Protein AF-A0AAV3XJE5-F1 (afdb_monomer_lite)

Structure (mmCIF, N/CA/C/O backbone):
data_AF-A0AAV3XJE5-F1
#
_entry.id   AF-A0AAV3XJE5-F1
#
loop_
_atom_site.group_PDB
_atom_site.id
_atom_site.type_symbol
_atom_site.label_atom_id
_atom_site.label_alt_id
_atom_site.label_comp_id
_atom_site.label_asym_id
_atom_site.label_entity_id
_atom_site.label_seq_id
_atom_site.pdbx_PDB_ins_code
_atom_site.Cartn_x
_atom_site.Cartn_y
_atom_site.Cartn_z
_atom_site.occupancy
_atom_site.B_iso_or_equiv
_atom_site.auth_seq_id
_atom_site.auth_comp_id
_atom_site.auth_asym_id
_atom_site.auth_atom_id
_atom_site.pdbx_PDB_model_num
ATOM 1 N N . MET A 1 1 ? -0.800 -17.494 10.591 1.00 43.75 1 MET A N 1
ATOM 2 C CA . MET A 1 1 ? -1.168 -16.286 11.359 1.00 43.75 1 MET A CA 1
ATOM 3 C C . MET A 1 1 ? 0.006 -15.972 12.272 1.00 43.75 1 MET A C 1
ATOM 5 O O . MET A 1 1 ? 0.464 -16.880 12.954 1.00 43.75 1 MET A O 1
ATOM 9 N N . LEU A 1 2 ? 0.582 -14.773 12.185 1.00 36.62 2 LEU A N 1
ATOM 10 C CA . LEU A 1 2 ? 1.814 -14.422 12.896 1.00 36.62 2 LEU A CA 1
ATOM 11 C C . LEU A 1 2 ? 1.468 -13.486 14.062 1.00 36.62 2 LEU A C 1
ATOM 13 O O . LEU A 1 2 ? 1.211 -12.311 13.846 1.00 36.62 2 LEU A O 1
ATOM 17 N N . HIS A 1 3 ? 1.470 -13.984 15.297 1.00 39.97 3 HIS A N 1
ATOM 18 C CA . HIS A 1 3 ? 1.294 -13.130 16.475 1.00 39.97 3 HIS A CA 1
ATOM 19 C C . HIS A 1 3 ? 2.661 -12.615 16.935 1.00 39.97 3 HIS A C 1
ATOM 21 O O . HIS A 1 3 ? 3.546 -13.410 17.253 1.00 39.97 3 HIS A O 1
ATOM 27 N N . ARG A 1 4 ? 2.856 -11.293 16.976 1.00 42.69 4 ARG A N 1
ATOM 28 C CA . ARG A 1 4 ? 4.085 -10.671 17.493 1.00 42.69 4 ARG A CA 1
ATOM 29 C C . ARG A 1 4 ? 3.749 -9.652 18.571 1.00 42.69 4 ARG A C 1
ATOM 31 O O . ARG A 1 4 ? 3.179 -8.619 18.265 1.00 42.69 4 ARG A O 1
ATOM 38 N N . LYS A 1 5 ? 4.166 -9.915 19.812 1.00 44.41 5 LYS A N 1
ATOM 39 C CA . LYS A 1 5 ? 4.103 -8.938 20.910 1.00 44.41 5 LYS A CA 1
ATOM 40 C C . LYS A 1 5 ? 5.273 -7.960 20.781 1.00 44.41 5 LYS A C 1
ATOM 42 O O . LYS A 1 5 ? 6.412 -8.404 20.652 1.00 44.41 5 LYS A O 1
ATOM 47 N N . ILE A 1 6 ? 5.003 -6.656 20.818 1.00 47.38 6 ILE A N 1
ATOM 48 C CA . ILE A 1 6 ? 6.022 -5.600 20.727 1.00 47.38 6 ILE A CA 1
ATOM 49 C C . ILE A 1 6 ? 5.856 -4.683 21.939 1.00 47.38 6 ILE A C 1
ATOM 51 O O . ILE A 1 6 ? 4.795 -4.102 22.109 1.00 47.38 6 ILE A O 1
ATOM 55 N N . ASN A 1 7 ? 6.891 -4.541 22.772 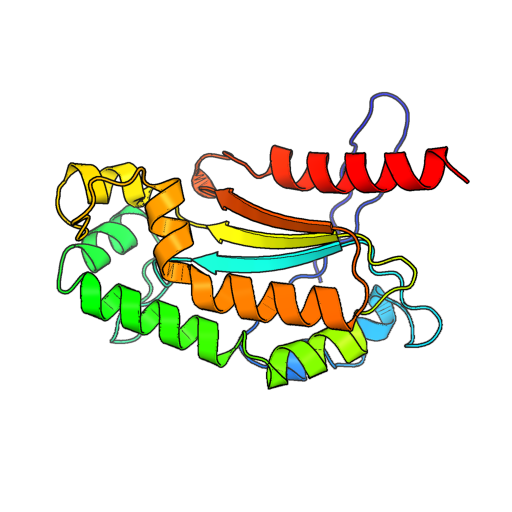1.00 42.06 7 ASN A N 1
ATOM 56 C CA . ASN A 1 7 ? 6.886 -3.560 23.861 1.00 42.06 7 ASN A CA 1
ATOM 57 C C . ASN A 1 7 ? 7.270 -2.191 23.294 1.00 42.06 7 ASN A C 1
ATOM 59 O O . ASN A 1 7 ? 8.339 -2.064 22.699 1.00 42.06 7 ASN A O 1
ATOM 63 N N . VAL A 1 8 ? 6.417 -1.185 23.479 1.00 49.03 8 VAL A N 1
ATOM 64 C CA . VAL A 1 8 ? 6.596 0.135 22.848 1.00 49.03 8 VAL A CA 1
ATOM 65 C C . VAL A 1 8 ? 7.022 1.205 23.866 1.00 49.03 8 VAL A C 1
ATOM 67 O O . VAL A 1 8 ? 7.717 2.149 23.500 1.00 49.03 8 VAL A O 1
ATOM 70 N N . LYS A 1 9 ? 6.730 1.032 25.165 1.00 48.22 9 LYS A N 1
ATOM 71 C CA . LYS A 1 9 ? 7.158 1.957 26.230 1.00 48.22 9 LYS A CA 1
ATOM 72 C C . LYS A 1 9 ? 7.777 1.237 27.428 1.00 48.22 9 LYS A C 1
ATOM 74 O O . LYS A 1 9 ? 7.483 0.080 27.730 1.00 48.22 9 LYS A O 1
ATOM 79 N N . LYS A 1 10 ? 8.652 1.954 28.136 1.00 41.31 10 LYS A N 1
ATOM 80 C CA . LYS A 1 10 ? 9.275 1.516 29.390 1.00 41.31 10 LYS A CA 1
ATOM 81 C C . LYS A 1 10 ? 8.224 1.593 30.509 1.00 41.31 10 LYS A C 1
ATOM 83 O O . LYS A 1 10 ? 8.088 2.630 31.139 1.00 41.31 10 LYS A O 1
ATOM 88 N N . GLY A 1 11 ? 7.462 0.518 30.713 1.00 50.38 11 GLY A N 1
ATOM 89 C CA . GLY A 1 11 ? 6.496 0.392 31.818 1.00 50.38 11 GLY A CA 1
ATOM 90 C C . GLY A 1 11 ? 5.104 -0.093 31.410 1.00 50.38 11 GLY A C 1
ATOM 91 O O . GLY A 1 11 ? 4.465 -0.785 32.195 1.00 50.38 11 GLY A O 1
ATOM 92 N N . GLU A 1 12 ? 4.674 0.152 30.170 1.00 56.03 12 GLU A N 1
ATOM 93 C CA . GLU A 1 12 ? 3.376 -0.302 29.655 1.00 56.03 12 GLU A CA 1
ATOM 94 C C . GLU A 1 12 ? 3.551 -1.313 28.519 1.00 56.03 12 GLU A C 1
ATOM 96 O O . GLU A 1 12 ? 4.224 -1.069 27.512 1.00 56.03 12 GLU A O 1
ATOM 101 N N . LYS A 1 13 ? 2.945 -2.492 28.690 1.00 60.97 13 LYS A N 1
ATOM 102 C CA . LYS A 1 13 ? 2.966 -3.565 27.692 1.00 60.97 13 LYS A CA 1
ATOM 103 C C . LYS A 1 13 ? 1.792 -3.393 26.731 1.00 60.97 13 LYS A C 1
ATOM 105 O O . LYS A 1 13 ? 0.725 -3.958 26.954 1.00 60.97 13 LYS A O 1
ATOM 110 N N . ILE A 1 14 ? 2.002 -2.665 25.638 1.00 68.62 14 ILE A N 1
ATOM 111 C CA . ILE A 1 14 ? 1.059 -2.662 24.512 1.00 68.62 14 ILE A CA 1
ATOM 112 C C . ILE A 1 14 ? 1.184 -4.001 23.776 1.00 68.62 14 ILE A C 1
ATOM 114 O O . ILE A 1 14 ? 2.279 -4.427 23.414 1.00 68.62 14 ILE A O 1
ATOM 118 N N . THR A 1 15 ? 0.068 -4.697 23.561 1.00 71.75 15 THR A N 1
ATOM 119 C CA . THR A 1 15 ? 0.050 -5.915 22.740 1.00 71.75 15 THR A CA 1
ATOM 120 C C . THR A 1 15 ? -0.476 -5.577 21.357 1.00 71.75 15 THR A C 1
ATOM 122 O O . THR A 1 15 ? -1.658 -5.304 21.191 1.00 71.75 15 THR A O 1
ATOM 125 N N . VAL A 1 16 ? 0.403 -5.631 20.358 1.00 77.12 16 VAL A N 1
ATOM 126 C CA . VAL A 1 16 ? 0.030 -5.472 18.950 1.00 77.12 16 VAL A CA 1
ATOM 127 C C . VAL A 1 16 ? -0.244 -6.849 18.352 1.00 77.12 16 VAL A C 1
ATOM 129 O O . VAL A 1 16 ? 0.524 -7.787 18.556 1.00 77.12 16 VAL A O 1
ATOM 132 N N . SER A 1 17 ? -1.333 -6.980 17.602 1.00 82.31 17 SER A N 1
ATOM 133 C CA . SER A 1 17 ? -1.617 -8.168 16.798 1.00 82.31 17 SER A CA 1
ATOM 134 C C . SER A 1 17 ? -1.631 -7.769 15.331 1.00 82.31 17 SER A C 1
ATOM 136 O O . SER A 1 17 ? -2.276 -6.793 14.966 1.00 82.31 17 SER A O 1
ATOM 138 N N . VAL A 1 18 ? -0.918 -8.516 14.487 1.00 83.50 18 VAL A N 1
ATOM 139 C CA . VAL A 1 18 ? -0.813 -8.228 13.051 1.00 83.50 18 VAL A CA 1
ATOM 140 C C . VAL A 1 18 ? -1.286 -9.438 12.266 1.00 83.50 18 VAL A C 1
ATOM 142 O O . VAL A 1 18 ? -0.889 -10.570 12.545 1.00 83.50 18 VAL A O 1
ATOM 145 N N . ILE A 1 19 ? -2.109 -9.188 11.256 1.00 81.56 19 ILE A N 1
ATOM 146 C CA . ILE A 1 19 ? -2.487 -10.183 10.265 1.00 81.56 19 ILE A CA 1
ATOM 147 C C . ILE A 1 19 ? -1.979 -9.731 8.901 1.00 81.56 19 ILE A C 1
ATOM 149 O O . ILE A 1 19 ? -2.138 -8.577 8.518 1.00 81.56 19 ILE A O 1
ATOM 153 N N . ASP A 1 20 ? -1.307 -10.643 8.208 1.00 81.62 20 ASP A N 1
ATOM 154 C CA . ASP A 1 20 ? -0.760 -10.419 6.874 1.00 81.62 20 ASP A CA 1
ATOM 155 C C . ASP A 1 20 ? -1.577 -11.223 5.864 1.00 81.62 20 ASP A C 1
ATOM 157 O O . ASP A 1 20 ? -1.802 -12.427 6.048 1.00 81.62 20 ASP A O 1
ATOM 161 N N . TYR A 1 21 ? -1.987 -10.549 4.794 1.00 75.62 21 TYR A N 1
ATOM 162 C CA . TYR A 1 21 ? -2.613 -11.157 3.637 1.00 75.62 21 TYR A CA 1
ATOM 163 C C . TYR A 1 21 ? -1.704 -10.938 2.440 1.00 75.62 21 TYR A C 1
ATOM 165 O O . TYR A 1 21 ? -1.447 -9.811 2.022 1.00 75.62 21 TYR A O 1
ATOM 173 N N . ARG A 1 22 ? -1.286 -12.038 1.815 1.00 65.00 22 ARG A N 1
ATOM 174 C CA . ARG A 1 22 ? -0.686 -11.981 0.484 1.00 65.00 22 ARG A CA 1
ATOM 175 C C . ARG A 1 22 ? -1.814 -11.618 -0.481 1.00 65.00 22 ARG A C 1
ATOM 177 O O . ARG A 1 22 ? -2.522 -12.511 -0.929 1.00 65.00 22 ARG A O 1
ATOM 184 N N . GLY A 1 23 ? -2.038 -10.321 -0.695 1.00 56.75 23 GLY A N 1
ATOM 185 C CA . GLY A 1 23 ? -3.206 -9.695 -1.333 1.00 56.75 23 GLY A CA 1
ATOM 186 C C . GLY A 1 23 ? -3.447 -10.025 -2.808 1.00 56.75 23 GLY A C 1
ATOM 187 O O . GLY A 1 23 ? -3.808 -9.151 -3.575 1.00 56.75 23 GLY A O 1
ATOM 188 N N . GLN A 1 24 ? -3.268 -11.277 -3.219 1.00 62.53 24 GLN A N 1
ATOM 189 C CA . GLN A 1 24 ? -3.460 -11.722 -4.596 1.00 62.53 24 GLN A CA 1
ATOM 190 C C . GLN A 1 24 ? -4.931 -12.026 -4.924 1.00 62.53 24 GLN A C 1
ATOM 192 O O . GLN A 1 24 ? -5.266 -12.194 -6.090 1.00 62.53 24 GLN A O 1
ATOM 197 N N . LYS A 1 25 ? -5.829 -12.147 -3.928 1.00 66.50 25 LYS A N 1
ATOM 198 C CA . LYS A 1 25 ? -7.282 -12.302 -4.153 1.00 66.50 25 LYS A CA 1
ATOM 199 C C . LYS A 1 25 ? -8.097 -11.641 -3.029 1.00 66.50 25 LYS A C 1
ATOM 201 O O . LYS A 1 25 ? -7.840 -11.970 -1.869 1.00 66.50 25 LYS A O 1
ATOM 206 N N . PRO A 1 26 ? -9.151 -10.851 -3.334 1.00 63.91 26 PRO A N 1
ATOM 207 C CA . PRO A 1 26 ? -10.029 -10.240 -2.323 1.00 63.91 26 PRO A CA 1
ATOM 208 C C . PRO A 1 26 ? -10.621 -11.269 -1.353 1.00 63.91 26 PRO A C 1
ATOM 210 O O . PRO A 1 26 ? -10.680 -11.048 -0.149 1.00 63.91 26 PRO A O 1
ATOM 213 N N . SER A 1 27 ? -10.952 -12.460 -1.869 1.00 67.31 27 SER A N 1
ATOM 214 C CA . SER A 1 27 ? -11.467 -13.590 -1.082 1.00 67.31 27 SER A CA 1
ATOM 215 C C . SER A 1 27 ? -10.546 -14.069 0.044 1.00 67.31 27 SER A C 1
ATOM 217 O O . SER A 1 27 ? -10.981 -14.866 0.867 1.00 67.31 27 SER A O 1
ATOM 219 N N . MET A 1 28 ? -9.273 -13.662 0.080 1.00 70.25 28 MET A N 1
ATOM 220 C CA . MET A 1 28 ? -8.369 -13.965 1.192 1.00 70.25 28 MET A CA 1
ATOM 221 C C . MET A 1 28 ? -8.613 -13.064 2.401 1.00 70.25 28 MET A C 1
ATOM 223 O O . MET A 1 28 ? -8.269 -13.474 3.504 1.00 70.25 28 MET A O 1
ATOM 227 N N . VAL A 1 29 ? -9.225 -11.894 2.191 1.00 65.69 29 VAL A N 1
ATOM 228 C CA . VAL A 1 29 ? -9.576 -10.897 3.215 1.00 65.69 29 VAL A CA 1
ATOM 229 C C . VAL A 1 29 ? -11.020 -11.081 3.710 1.00 65.69 29 VAL A C 1
ATOM 231 O O . VAL A 1 29 ? -11.438 -10.402 4.633 1.00 65.69 29 VAL A O 1
ATOM 234 N N . THR A 1 30 ? -11.783 -12.042 3.175 1.00 66.62 30 THR A N 1
ATOM 235 C CA . THR A 1 30 ? -13.201 -12.270 3.533 1.00 66.62 30 THR A CA 1
ATOM 236 C C . THR A 1 30 ? -13.486 -13.641 4.174 1.00 66.62 30 THR A C 1
ATOM 238 O O . THR A 1 30 ? -14.640 -14.061 4.226 1.00 66.62 30 THR A O 1
ATOM 241 N N . ARG A 1 31 ? -12.470 -14.414 4.593 1.00 66.31 31 ARG A N 1
ATOM 242 C CA . ARG A 1 31 ? -12.660 -15.795 5.105 1.00 66.31 31 ARG A CA 1
ATOM 243 C C . ARG A 1 31 ? -12.888 -15.847 6.621 1.00 66.31 31 ARG A C 1
ATOM 245 O O . ARG A 1 31 ? -12.241 -15.121 7.358 1.00 66.31 31 ARG A O 1
ATOM 252 N N . ASN A 1 32 ? -13.631 -16.854 7.096 1.00 56.03 32 ASN A N 1
ATOM 253 C CA . ASN A 1 32 ? -13.868 -17.167 8.524 1.00 56.03 32 ASN A CA 1
ATOM 254 C C . ASN A 1 32 ? -12.662 -17.097 9.500 1.00 56.03 32 ASN A C 1
ATOM 256 O O . ASN A 1 32 ? -12.875 -16.765 10.665 1.00 56.03 32 ASN A O 1
ATOM 260 N N . PRO A 1 33 ? -11.400 -17.410 9.127 1.00 57.16 33 PRO A N 1
ATOM 261 C CA . PRO A 1 33 ? -10.252 -17.211 10.020 1.00 57.16 33 PRO A CA 1
ATOM 262 C C . PRO A 1 33 ? -10.037 -15.752 10.449 1.00 57.16 33 PRO A C 1
ATOM 264 O O . PRO A 1 33 ? -9.336 -15.507 11.427 1.00 57.16 33 PRO A O 1
ATOM 267 N N . ILE A 1 34 ? -10.626 -14.805 9.720 1.00 65.75 34 ILE A N 1
ATOM 268 C CA . ILE A 1 34 ? -10.528 -13.365 9.946 1.00 65.75 34 ILE A CA 1
ATOM 269 C C . ILE A 1 34 ? -11.439 -12.948 11.083 1.00 65.75 34 ILE A C 1
ATOM 271 O O . ILE A 1 34 ? -10.960 -12.285 11.992 1.00 65.75 34 ILE A O 1
ATOM 275 N N . ASP A 1 35 ? -12.679 -13.435 11.120 1.00 69.69 35 ASP A N 1
ATOM 276 C CA . ASP A 1 35 ? -13.616 -13.162 12.216 1.00 69.69 35 ASP A CA 1
ATOM 277 C C . ASP A 1 35 ? -13.061 -13.604 13.576 1.00 69.69 35 ASP A C 1
ATOM 279 O O . ASP A 1 35 ? -13.352 -13.004 14.606 1.00 69.69 35 ASP A O 1
ATOM 283 N N . ARG A 1 36 ? -12.209 -14.638 13.598 1.00 71.12 36 ARG A N 1
ATOM 284 C CA . ARG A 1 36 ? -11.511 -15.065 14.823 1.00 71.12 36 ARG A CA 1
ATOM 285 C C . ARG A 1 36 ? -10.424 -14.090 15.275 1.00 71.12 36 ARG A C 1
ATOM 287 O O . ARG A 1 36 ? -10.073 -14.098 16.448 1.00 71.12 36 ARG A O 1
ATOM 294 N N . PHE A 1 37 ? -9.856 -13.318 14.353 1.00 78.75 37 PHE A N 1
ATOM 295 C CA . PHE A 1 37 ? -8.773 -12.375 14.619 1.00 78.75 37 PHE A CA 1
ATOM 296 C C . PHE A 1 37 ? -9.296 -10.954 14.833 1.00 78.75 37 PHE A C 1
ATOM 298 O O . PHE A 1 37 ? -8.975 -10.343 15.846 1.00 78.75 37 PHE A O 1
ATOM 305 N N . ILE A 1 38 ? -10.101 -10.441 13.898 1.00 78.69 38 ILE A N 1
ATOM 306 C CA . ILE A 1 38 ? -10.664 -9.092 13.982 1.00 78.69 38 ILE A CA 1
ATOM 307 C C . ILE A 1 38 ? -11.984 -9.059 14.751 1.00 78.69 38 ILE A C 1
ATOM 309 O O . ILE A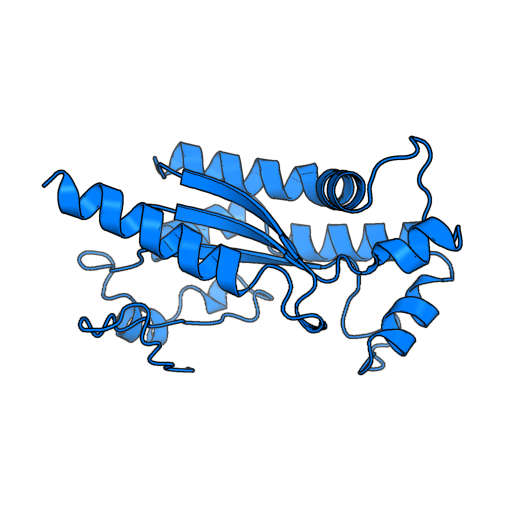 1 38 ? -12.405 -7.979 15.116 1.00 78.69 38 ILE A O 1
ATOM 313 N N . GLY A 1 39 ? -12.637 -10.190 15.022 1.00 77.06 39 GLY A N 1
ATOM 314 C CA . GLY A 1 39 ? -13.994 -10.222 15.572 1.00 77.06 39 GLY A CA 1
ATOM 315 C C . GLY A 1 39 ? -15.064 -10.328 14.481 1.00 77.06 39 GLY A C 1
ATOM 316 O O . GLY A 1 39 ? -14.794 -10.188 13.293 1.00 77.06 39 GLY A O 1
ATOM 317 N N . THR A 1 40 ? -16.305 -10.614 14.880 1.00 76.31 40 THR A N 1
ATOM 318 C CA . THR A 1 40 ? -17.442 -10.644 13.939 1.00 76.31 40 THR A CA 1
ATOM 319 C C . THR A 1 40 ? -17.756 -9.240 13.425 1.00 76.31 40 THR A C 1
ATOM 321 O O . THR A 1 40 ? -17.426 -8.268 14.092 1.00 76.31 40 THR A O 1
ATOM 324 N N . ARG A 1 41 ? -18.506 -9.115 12.322 1.00 69.19 41 ARG A N 1
ATOM 325 C CA . ARG A 1 41 ? -18.877 -7.819 11.711 1.00 69.19 41 ARG A CA 1
ATOM 326 C C . ARG A 1 41 ? -19.430 -6.757 12.682 1.00 69.19 41 ARG A C 1
ATOM 328 O O . ARG A 1 41 ? -19.316 -5.571 12.405 1.00 69.19 41 ARG A O 1
ATOM 335 N N . ARG A 1 42 ? -20.053 -7.157 13.799 1.00 68.88 42 ARG A N 1
ATOM 336 C CA . ARG A 1 42 ? -20.573 -6.229 14.827 1.00 68.88 42 ARG A CA 1
ATOM 337 C C . ARG A 1 42 ? -19.544 -5.845 15.894 1.00 68.88 42 ARG A C 1
ATOM 339 O O . ARG A 1 42 ? -19.695 -4.805 16.518 1.00 68.88 42 ARG A O 1
ATOM 346 N N . ASN A 1 43 ? -18.513 -6.666 16.075 1.00 76.00 43 ASN A N 1
ATOM 347 C CA . ASN A 1 43 ? -17.452 -6.511 17.069 1.00 76.00 43 ASN A CA 1
ATOM 348 C C . ASN A 1 43 ? -16.069 -6.482 16.398 1.00 76.00 43 ASN A C 1
ATOM 350 O O . ASN A 1 43 ? -15.107 -7.002 16.959 1.00 76.00 43 ASN A O 1
ATOM 354 N N . THR A 1 44 ? -15.972 -5.933 15.185 1.00 79.31 44 THR A N 1
ATOM 355 C CA . THR A 1 44 ? -14.699 -5.830 14.473 1.00 79.31 44 THR A CA 1
ATOM 356 C C . THR A 1 44 ? -13.762 -4.878 15.229 1.00 79.31 44 THR A C 1
ATOM 358 O O . THR A 1 44 ? -14.127 -3.742 15.530 1.00 79.31 44 THR A O 1
ATOM 361 N N . LEU A 1 45 ? -12.538 -5.310 15.517 1.00 83.75 45 LEU A N 1
ATOM 362 C CA . LEU A 1 45 ? -11.484 -4.596 16.236 1.00 83.75 45 LEU A CA 1
ATOM 363 C C . LEU A 1 45 ? -10.252 -4.484 15.334 1.00 83.75 45 LEU A C 1
ATOM 365 O O . LEU A 1 45 ? -9.248 -5.170 15.520 1.00 83.75 45 LEU A O 1
ATOM 369 N N . VAL A 1 46 ? -10.345 -3.629 14.318 1.00 88.06 46 VAL A N 1
ATOM 370 C CA . VAL A 1 46 ? -9.201 -3.265 13.477 1.00 88.06 46 VAL A CA 1
ATOM 371 C C . VAL A 1 46 ? -8.861 -1.818 13.775 1.00 88.06 46 VAL A C 1
ATOM 373 O O . VAL A 1 46 ? -9.700 -0.950 13.580 1.00 88.06 46 VAL A O 1
ATOM 376 N N . ASN A 1 47 ? -7.642 -1.562 14.249 1.00 88.44 47 ASN A N 1
ATOM 377 C CA . ASN A 1 47 ? -7.188 -0.203 14.560 1.00 88.44 47 ASN A CA 1
ATOM 378 C C . ASN A 1 47 ? -6.500 0.478 13.377 1.00 88.44 47 ASN A C 1
ATOM 380 O O . ASN A 1 47 ? -6.571 1.694 13.220 1.00 88.44 47 ASN A O 1
ATOM 384 N N . ALA A 1 48 ? -5.830 -0.322 12.548 1.00 91.31 48 ALA A N 1
ATOM 385 C CA . ALA A 1 48 ? -5.047 0.148 11.423 1.00 91.31 48 ALA A CA 1
ATOM 386 C C . ALA A 1 48 ? -5.122 -0.830 10.250 1.00 91.31 48 ALA A C 1
ATOM 388 O O . ALA A 1 48 ? -5.113 -2.047 10.455 1.00 91.31 48 ALA A O 1
ATOM 389 N N . ALA A 1 49 ? -5.104 -0.301 9.028 1.00 91.94 49 ALA A N 1
ATOM 390 C CA . ALA A 1 49 ? -4.892 -1.086 7.815 1.00 91.94 49 ALA A CA 1
ATOM 391 C C . ALA A 1 49 ? -3.659 -0.583 7.061 1.00 91.94 49 ALA A C 1
ATOM 393 O O . ALA A 1 49 ? -3.413 0.619 6.974 1.00 91.94 49 ALA A O 1
ATOM 394 N N . ILE A 1 50 ? -2.874 -1.507 6.510 1.00 92.81 50 ILE A N 1
ATOM 395 C CA . ILE A 1 50 ? -1.654 -1.179 5.771 1.00 92.81 50 ILE A CA 1
ATOM 396 C C . ILE A 1 50 ? -1.723 -1.854 4.406 1.00 92.81 50 ILE A C 1
ATOM 398 O O . ILE A 1 50 ? -1.737 -3.081 4.314 1.00 92.81 50 ILE A O 1
ATOM 402 N N . PHE A 1 51 ? -1.732 -1.046 3.352 1.00 92.31 51 PHE A N 1
ATOM 403 C CA . PHE A 1 51 ? -1.589 -1.497 1.974 1.00 92.31 51 PHE A CA 1
ATOM 404 C C . PHE A 1 51 ? -0.121 -1.384 1.586 1.00 92.31 51 PHE A C 1
ATOM 406 O O . PHE A 1 51 ? 0.483 -0.335 1.780 1.00 92.31 51 PHE A O 1
ATOM 413 N N . ILE A 1 52 ? 0.469 -2.457 1.063 1.00 90.50 52 ILE A N 1
ATOM 414 C CA . ILE A 1 52 ? 1.885 -2.477 0.685 1.00 90.50 52 ILE A CA 1
ATOM 415 C C . ILE A 1 52 ? 1.981 -2.666 -0.821 1.00 90.50 52 ILE A C 1
ATOM 417 O O . ILE A 1 52 ? 1.487 -3.658 -1.353 1.00 90.50 52 ILE A O 1
ATOM 421 N N . VAL A 1 53 ? 2.670 -1.741 -1.478 1.00 90.94 53 VAL A N 1
ATOM 422 C CA . VAL A 1 53 ? 3.063 -1.842 -2.885 1.00 90.94 53 VAL A CA 1
ATOM 423 C C . VAL A 1 53 ? 4.581 -1.806 -2.992 1.00 90.94 53 VAL A C 1
ATOM 425 O O . VAL A 1 53 ? 5.282 -1.401 -2.066 1.00 90.94 53 VAL A O 1
ATOM 428 N N . ASP A 1 54 ? 5.109 -2.269 -4.114 1.00 88.75 54 ASP A N 1
ATOM 429 C CA . ASP A 1 54 ? 6.538 -2.235 -4.409 1.00 88.75 54 ASP A CA 1
ATOM 430 C C . ASP A 1 54 ? 6.774 -2.034 -5.907 1.00 88.75 54 ASP A C 1
ATOM 432 O O . ASP A 1 54 ? 5.953 -2.414 -6.742 1.00 88.75 54 ASP A O 1
ATOM 436 N N . ILE A 1 55 ? 7.907 -1.419 -6.242 1.00 81.44 55 ILE A N 1
ATOM 437 C CA . ILE A 1 55 ? 8.267 -1.090 -7.632 1.00 81.44 55 ILE A CA 1
ATOM 438 C C . ILE A 1 55 ? 8.838 -2.310 -8.364 1.00 81.44 55 ILE A C 1
ATOM 440 O O . ILE A 1 55 ? 8.751 -2.406 -9.584 1.00 81.44 55 ILE A O 1
ATOM 444 N N . VAL A 1 56 ? 9.356 -3.289 -7.617 1.00 81.94 56 VAL A N 1
ATOM 445 C CA . VAL A 1 56 ? 9.959 -4.505 -8.171 1.00 81.94 56 VAL A CA 1
ATOM 446 C C . VAL A 1 56 ? 9.333 -5.742 -7.547 1.00 81.94 56 VAL A C 1
ATOM 448 O O . VAL A 1 56 ? 9.270 -5.861 -6.321 1.00 81.94 56 VAL A O 1
ATOM 451 N N . GLY A 1 57 ? 8.915 -6.690 -8.387 1.00 80.12 57 GLY A N 1
ATOM 452 C CA . GLY A 1 57 ? 8.355 -7.972 -7.964 1.00 80.12 57 GLY A CA 1
ATOM 453 C C . GLY A 1 57 ? 9.374 -8.912 -7.306 1.00 80.12 57 GLY A C 1
ATOM 454 O O . GLY A 1 57 ? 10.527 -8.563 -7.049 1.00 80.12 57 GLY A O 1
ATOM 455 N N . ARG A 1 58 ? 8.924 -10.130 -6.988 1.00 81.81 58 ARG A N 1
ATOM 456 C CA . ARG A 1 58 ? 9.782 -11.225 -6.485 1.00 81.81 58 ARG A CA 1
ATOM 457 C C . ARG A 1 58 ? 10.103 -12.272 -7.546 1.00 81.81 58 ARG A C 1
ATOM 459 O O . ARG A 1 58 ? 10.831 -13.207 -7.242 1.00 81.81 58 ARG A O 1
ATOM 466 N N . TYR A 1 59 ? 9.544 -12.129 -8.738 1.00 85.25 59 TYR A N 1
ATOM 467 C CA . TYR A 1 59 ? 9.730 -13.036 -9.858 1.00 85.25 59 TYR A CA 1
ATOM 468 C C . TYR A 1 59 ? 9.946 -12.206 -11.123 1.00 85.25 59 TYR A C 1
ATOM 470 O O . TYR A 1 59 ? 9.428 -11.089 -11.198 1.00 85.25 59 TYR A O 1
ATOM 478 N N . ASP A 1 60 ? 10.716 -12.732 -12.069 1.00 87.25 60 ASP A N 1
ATOM 479 C CA . ASP A 1 60 ? 10.843 -12.164 -13.412 1.00 87.25 60 ASP A CA 1
ATOM 480 C C . ASP A 1 60 ? 9.635 -12.536 -14.302 1.00 87.25 60 ASP A C 1
ATOM 482 O O . ASP A 1 60 ? 8.702 -13.222 -13.873 1.00 87.25 60 ASP A O 1
ATOM 486 N N . GLU A 1 61 ? 9.652 -12.092 -15.560 1.00 82.44 61 GLU A N 1
ATOM 487 C CA . GLU A 1 61 ? 8.629 -12.383 -16.572 1.00 82.44 61 GLU A CA 1
ATOM 488 C C . GLU A 1 61 ? 8.462 -13.877 -16.901 1.00 82.44 61 GLU A C 1
ATOM 490 O O . GLU A 1 61 ? 7.412 -14.276 -17.402 1.00 82.44 61 GLU A O 1
ATOM 495 N N . ASN A 1 62 ? 9.462 -14.704 -16.588 1.00 86.62 62 ASN A N 1
ATOM 496 C CA . ASN A 1 62 ? 9.455 -16.150 -16.807 1.00 86.62 62 ASN A CA 1
ATOM 497 C C . ASN A 1 62 ? 9.071 -16.929 -15.535 1.00 86.62 62 ASN A C 1
ATOM 499 O O . ASN A 1 62 ? 9.052 -18.160 -15.543 1.00 86.62 62 ASN A O 1
ATOM 503 N N . GLY A 1 63 ? 8.770 -16.232 -14.434 1.00 83.94 63 GLY A N 1
ATOM 504 C CA . GLY A 1 63 ? 8.452 -16.839 -13.145 1.00 83.94 63 GLY A CA 1
ATOM 505 C C . GLY A 1 63 ? 9.674 -17.277 -12.333 1.00 83.94 63 GLY A C 1
ATOM 506 O O . GLY A 1 63 ? 9.507 -17.958 -11.318 1.00 83.94 63 GLY A O 1
ATOM 507 N N . ASN A 1 64 ? 10.893 -16.889 -12.719 1.00 88.50 64 ASN A N 1
ATOM 508 C CA . ASN A 1 64 ? 12.090 -17.185 -11.935 1.00 88.50 64 ASN A CA 1
ATOM 509 C C . ASN A 1 64 ? 12.163 -16.268 -10.709 1.00 88.50 64 ASN A C 1
ATOM 511 O O . ASN A 1 64 ? 11.960 -15.059 -10.832 1.00 88.50 64 ASN A O 1
ATOM 515 N N . PRO A 1 65 ? 12.484 -16.798 -9.519 1.00 88.00 65 PRO A N 1
ATOM 516 C CA . PRO A 1 65 ? 12.544 -16.001 -8.303 1.00 88.00 65 PRO A CA 1
ATOM 517 C C . PRO A 1 65 ? 13.738 -15.032 -8.297 1.00 88.00 65 PRO A C 1
ATOM 519 O O . PRO A 1 65 ? 14.889 -15.424 -8.481 1.00 88.00 65 PRO A O 1
ATOM 522 N N . LEU A 1 66 ? 13.458 -13.770 -7.976 1.00 86.19 66 LEU A N 1
ATOM 523 C CA . LEU A 1 66 ? 14.424 -12.703 -7.716 1.00 86.19 66 LEU A CA 1
ATOM 524 C C . LEU A 1 66 ? 14.620 -12.587 -6.196 1.00 86.19 66 LEU A C 1
ATOM 526 O O . LEU A 1 66 ? 13.948 -11.804 -5.514 1.00 86.19 66 LEU A O 1
ATOM 530 N N . ASN A 1 67 ? 15.500 -13.430 -5.656 1.00 81.56 67 ASN A N 1
ATOM 531 C CA . ASN A 1 67 ? 15.664 -13.648 -4.215 1.00 81.56 67 ASN A CA 1
ATOM 532 C C . ASN A 1 67 ? 16.448 -12.539 -3.506 1.00 81.56 67 ASN A C 1
ATOM 534 O O . ASN A 1 67 ? 16.296 -12.365 -2.296 1.00 81.56 67 ASN A O 1
ATOM 538 N N . THR A 1 68 ? 17.281 -11.797 -4.235 1.00 80.06 68 THR A N 1
ATOM 539 C CA . THR A 1 68 ? 18.097 -10.714 -3.673 1.00 80.06 68 THR A CA 1
ATOM 540 C C . THR A 1 68 ? 17.726 -9.357 -4.260 1.00 80.06 68 THR A C 1
ATOM 542 O O . THR A 1 68 ? 17.196 -9.256 -5.365 1.00 80.06 68 THR A O 1
ATOM 545 N N . GLU A 1 69 ? 18.031 -8.292 -3.519 1.00 74.00 69 GLU A N 1
ATOM 546 C CA . GLU A 1 69 ? 17.876 -6.910 -3.989 1.00 74.00 69 GLU A CA 1
ATOM 547 C C . GLU A 1 69 ? 18.737 -6.670 -5.234 1.00 74.00 69 GLU A C 1
ATOM 549 O O . GLU A 1 69 ? 18.231 -6.203 -6.242 1.00 74.00 69 GLU A O 1
ATOM 554 N N . ALA A 1 70 ? 19.993 -7.129 -5.240 1.00 76.81 70 ALA A N 1
ATOM 555 C CA . ALA A 1 70 ? 20.863 -7.038 -6.414 1.00 76.81 70 ALA A CA 1
ATOM 556 C C . ALA A 1 70 ? 20.263 -7.720 -7.659 1.00 76.81 70 ALA A C 1
ATOM 558 O O . ALA A 1 70 ? 20.337 -7.163 -8.751 1.00 76.81 70 ALA A O 1
ATOM 559 N N . GLN A 1 71 ? 19.623 -8.887 -7.504 1.00 83.75 71 GLN A N 1
ATOM 560 C CA . GLN A 1 71 ? 18.912 -9.556 -8.602 1.00 83.75 71 GLN A CA 1
ATOM 561 C C . GLN A 1 71 ? 17.709 -8.740 -9.078 1.00 83.75 71 GLN A C 1
ATOM 563 O O . GLN A 1 71 ? 17.497 -8.613 -10.277 1.00 83.75 71 GLN A O 1
ATOM 568 N N . GLN A 1 72 ? 16.941 -8.166 -8.152 1.00 82.25 72 GLN A N 1
ATOM 569 C CA . GLN A 1 72 ? 15.784 -7.323 -8.458 1.00 82.25 72 GLN A CA 1
ATOM 570 C C . GLN A 1 72 ? 16.191 -6.037 -9.190 1.00 82.25 72 GLN A C 1
ATOM 572 O O . GLN A 1 72 ? 15.576 -5.690 -10.195 1.00 82.25 72 GLN A O 1
ATOM 577 N N . LEU A 1 73 ? 17.253 -5.367 -8.735 1.00 77.75 73 LEU A N 1
ATOM 578 C CA . LEU A 1 73 ? 17.793 -4.153 -9.352 1.00 77.75 73 LEU A CA 1
ATOM 579 C C . LEU A 1 73 ? 18.424 -4.450 -10.721 1.00 77.75 73 LEU A C 1
ATOM 581 O O . LEU A 1 73 ? 18.169 -3.732 -11.684 1.00 77.75 73 LEU A O 1
ATOM 585 N N . SER A 1 74 ? 19.197 -5.536 -10.833 1.00 80.00 74 SER A N 1
ATOM 586 C CA . SER A 1 74 ? 19.770 -5.986 -12.108 1.00 80.00 74 SER A CA 1
ATOM 587 C C . SER A 1 74 ? 18.678 -6.358 -13.108 1.00 80.00 74 SER A C 1
ATOM 589 O O . SER A 1 74 ? 18.730 -5.926 -14.257 1.00 80.00 74 SER A O 1
ATOM 591 N N . TRP A 1 75 ? 17.643 -7.072 -12.669 1.00 84.50 75 TRP A N 1
ATOM 592 C CA . TRP A 1 75 ? 16.482 -7.352 -13.501 1.00 84.50 75 TRP A CA 1
ATOM 593 C C . TRP A 1 75 ? 15.795 -6.063 -13.953 1.00 84.50 75 TRP A C 1
ATOM 595 O O . TRP A 1 75 ? 15.461 -5.938 -15.129 1.00 84.50 75 TRP A O 1
ATOM 605 N N . LEU A 1 76 ? 15.631 -5.083 -13.062 1.00 81.12 76 LEU A N 1
ATOM 606 C CA . LEU A 1 76 ? 14.986 -3.818 -13.402 1.00 81.12 76 LEU A CA 1
ATOM 607 C C . LEU A 1 76 ? 15.810 -2.961 -14.373 1.00 81.12 76 LEU A C 1
ATOM 609 O O . LEU A 1 76 ? 15.218 -2.174 -15.089 1.00 81.12 76 LEU A O 1
ATOM 613 N N . SER A 1 77 ? 17.134 -3.139 -14.456 1.00 79.56 77 SER A N 1
ATOM 614 C CA . SER A 1 77 ? 18.038 -2.313 -15.284 1.00 79.56 77 SER A CA 1
ATOM 615 C C . SER A 1 77 ? 17.800 -2.367 -16.803 1.00 79.56 77 SER A C 1
ATOM 617 O O . SER A 1 77 ? 18.408 -1.605 -17.550 1.00 79.56 77 SER A O 1
ATOM 619 N N . THR A 1 78 ? 16.926 -3.258 -17.273 1.00 81.38 78 THR A N 1
ATOM 620 C CA . THR A 1 78 ? 16.568 -3.414 -18.690 1.00 81.38 78 THR A CA 1
ATOM 621 C C . THR A 1 78 ? 15.058 -3.349 -18.857 1.00 81.38 78 THR A C 1
ATOM 623 O O . THR A 1 78 ? 14.330 -3.981 -18.091 1.00 81.38 78 THR A O 1
ATOM 626 N N . ASN A 1 79 ? 14.569 -2.633 -19.877 1.00 82.56 79 ASN A N 1
ATOM 627 C CA . ASN A 1 79 ? 13.131 -2.416 -20.106 1.00 82.56 79 ASN A CA 1
ATOM 628 C C . ASN A 1 79 ? 12.406 -1.900 -18.848 1.00 82.56 79 ASN A C 1
ATOM 630 O O . ASN A 1 79 ? 11.292 -2.329 -18.533 1.00 82.56 79 ASN A O 1
ATOM 634 N N . THR A 1 80 ? 13.075 -1.011 -18.109 1.00 82.62 80 THR A N 1
ATOM 635 C CA . THR A 1 80 ? 12.664 -0.533 -16.788 1.00 82.62 80 THR A CA 1
ATOM 636 C C . THR A 1 80 ? 11.234 -0.008 -16.774 1.00 82.62 80 THR A C 1
ATOM 638 O O . THR A 1 80 ? 10.434 -0.438 -15.948 1.00 82.62 80 THR A O 1
ATOM 641 N N . GLU A 1 81 ? 10.900 0.876 -17.717 1.00 83.00 81 GLU A N 1
ATOM 642 C CA . GLU A 1 81 ? 9.569 1.482 -17.856 1.00 83.00 81 GLU A CA 1
ATOM 643 C C . GLU A 1 81 ? 8.480 0.426 -17.942 1.00 83.00 81 GLU A C 1
ATOM 645 O O . GLU A 1 81 ? 7.581 0.375 -17.107 1.00 83.00 81 GLU A O 1
ATOM 650 N N . THR A 1 82 ? 8.622 -0.495 -18.895 1.00 87.25 82 THR A N 1
ATOM 651 C CA . THR A 1 82 ? 7.655 -1.569 -19.105 1.00 87.25 82 THR A CA 1
ATOM 652 C C . THR A 1 82 ? 7.516 -2.454 -17.867 1.00 87.25 82 THR A C 1
ATOM 654 O O . THR A 1 82 ? 6.405 -2.850 -17.516 1.00 87.25 82 THR A O 1
ATOM 657 N N . LYS A 1 83 ? 8.617 -2.761 -17.171 1.00 87.94 83 LYS A N 1
ATOM 658 C CA . LYS A 1 83 ? 8.589 -3.576 -15.944 1.00 87.94 83 LYS A CA 1
ATOM 659 C C . LYS A 1 83 ? 7.872 -2.864 -14.797 1.00 87.94 83 LYS A C 1
ATOM 661 O O . LYS A 1 83 ? 7.075 -3.499 -14.103 1.00 87.94 83 LYS A O 1
ATOM 666 N N . ILE A 1 84 ? 8.100 -1.564 -14.631 1.00 86.31 84 ILE A N 1
ATOM 667 C CA . ILE A 1 84 ? 7.415 -0.742 -13.625 1.00 86.31 84 ILE A CA 1
ATOM 668 C C . ILE A 1 84 ? 5.933 -0.616 -13.954 1.00 86.31 84 ILE A C 1
ATOM 670 O O . ILE A 1 84 ? 5.103 -0.841 -13.076 1.00 86.31 84 ILE A O 1
ATOM 674 N N . ASP A 1 85 ? 5.583 -0.347 -15.210 1.00 88.00 85 ASP A N 1
ATOM 675 C CA . ASP A 1 85 ? 4.190 -0.261 -15.651 1.00 88.00 85 ASP A CA 1
ATOM 676 C C . ASP A 1 85 ? 3.456 -1.589 -15.462 1.00 88.00 85 ASP A C 1
ATOM 678 O O . ASP A 1 85 ? 2.315 -1.619 -14.995 1.00 88.00 85 ASP A O 1
ATOM 682 N N . ASN A 1 86 ? 4.107 -2.715 -15.765 1.00 89.25 86 ASN A N 1
ATOM 683 C CA . ASN A 1 86 ? 3.567 -4.046 -15.491 1.00 89.25 86 ASN A CA 1
ATOM 684 C C . ASN A 1 86 ? 3.326 -4.244 -13.995 1.00 89.25 86 ASN A C 1
ATOM 686 O O . ASN A 1 86 ? 2.246 -4.691 -13.605 1.00 89.25 86 ASN A O 1
ATOM 690 N N . ARG A 1 87 ? 4.294 -3.867 -13.153 1.00 88.31 87 ARG A N 1
ATOM 691 C CA . ARG A 1 87 ? 4.170 -3.998 -11.701 1.00 88.31 87 ARG A CA 1
ATOM 692 C C . ARG A 1 87 ? 3.072 -3.099 -11.135 1.00 88.31 87 ARG A C 1
ATOM 694 O O . ARG A 1 87 ? 2.292 -3.539 -10.293 1.00 88.31 87 ARG A O 1
ATOM 701 N N . LYS A 1 88 ? 2.951 -1.868 -11.636 1.00 90.38 88 LYS A N 1
ATOM 702 C CA . LYS A 1 88 ? 1.859 -0.941 -11.316 1.00 90.38 88 LYS A CA 1
ATOM 703 C C . LYS A 1 88 ? 0.502 -1.544 -11.679 1.00 90.38 88 LYS A C 1
ATOM 705 O O . LYS A 1 88 ? -0.401 -1.552 -10.844 1.00 90.38 88 LYS A O 1
ATOM 710 N N . ARG A 1 89 ? 0.359 -2.080 -12.897 1.00 89.81 89 ARG A N 1
ATOM 711 C CA . ARG A 1 89 ? -0.878 -2.740 -13.352 1.00 89.81 89 ARG A CA 1
ATOM 712 C C . ARG A 1 89 ? -1.225 -3.962 -12.509 1.00 89.81 89 ARG A C 1
ATOM 714 O O . ARG A 1 89 ? -2.393 -4.157 -12.186 1.00 89.81 89 ARG A O 1
ATOM 721 N N . GLU A 1 90 ? -0.228 -4.748 -12.115 1.00 88.56 90 GLU A N 1
ATOM 722 C CA . GLU A 1 90 ? -0.425 -5.874 -11.204 1.00 88.56 90 GLU A CA 1
ATOM 723 C C . GLU A 1 90 ? -0.983 -5.403 -9.854 1.00 88.56 90 GLU A C 1
ATOM 725 O O . GLU A 1 90 ? -2.010 -5.916 -9.413 1.00 88.56 90 GLU A O 1
ATOM 730 N N . HIS A 1 91 ? -0.385 -4.388 -9.223 1.00 90.38 91 HIS A N 1
ATOM 731 C CA . HIS A 1 91 ? -0.909 -3.848 -7.962 1.00 90.38 91 HIS A CA 1
ATOM 732 C C . HIS A 1 91 ? -2.328 -3.288 -8.115 1.00 90.38 91 HIS A C 1
ATOM 734 O O . HIS A 1 91 ? -3.186 -3.595 -7.291 1.00 90.38 91 HIS A O 1
ATOM 740 N N . LEU A 1 92 ? -2.621 -2.551 -9.193 1.00 89.75 92 LEU A N 1
ATOM 741 C CA . LEU A 1 92 ? -3.971 -2.042 -9.489 1.00 89.75 92 LEU A CA 1
ATOM 742 C C . LEU A 1 92 ? -5.003 -3.157 -9.716 1.00 89.75 92 LEU A C 1
ATOM 744 O O . LEU A 1 92 ? -6.183 -2.985 -9.410 1.00 89.75 92 LEU A O 1
ATOM 748 N N . SER A 1 93 ? -4.584 -4.327 -10.204 1.00 87.56 93 SER A N 1
ATOM 749 C CA . SER A 1 93 ? -5.491 -5.475 -10.344 1.00 87.56 93 SER A CA 1
ATOM 750 C C . SER A 1 93 ? -6.018 -5.981 -8.994 1.00 87.56 93 SER A C 1
ATOM 752 O O . SER A 1 93 ? -7.111 -6.548 -8.934 1.00 87.56 93 SER A O 1
ATOM 754 N N . TYR A 1 94 ? -5.289 -5.707 -7.906 1.00 85.38 94 TYR A N 1
ATOM 755 C CA . TYR A 1 94 ? -5.652 -6.086 -6.540 1.00 85.38 94 TYR A CA 1
ATOM 756 C C . TYR A 1 94 ? -6.070 -4.902 -5.662 1.00 85.38 94 TYR A C 1
ATOM 758 O O . TYR A 1 94 ? -6.758 -5.096 -4.666 1.00 85.38 94 TYR A O 1
ATOM 766 N N . ILE A 1 95 ? -5.665 -3.680 -6.003 1.00 89.44 95 ILE A N 1
ATOM 767 C CA . ILE A 1 95 ? -5.986 -2.454 -5.268 1.00 89.44 95 ILE A CA 1
ATOM 768 C C . ILE A 1 95 ? -6.748 -1.521 -6.207 1.00 89.44 95 ILE A C 1
ATOM 770 O O . ILE A 1 95 ? -6.240 -0.512 -6.685 1.00 89.44 95 ILE A O 1
ATOM 774 N N . ASN A 1 96 ? -7.982 -1.915 -6.497 1.00 90.12 96 ASN A N 1
ATOM 775 C CA . ASN A 1 96 ? -8.965 -1.129 -7.234 1.00 90.12 96 ASN A CA 1
ATOM 776 C C . ASN A 1 96 ? -10.226 -0.961 -6.392 1.00 90.12 96 ASN A C 1
ATOM 778 O O . ASN A 1 96 ? -10.450 -1.730 -5.452 1.00 90.12 96 ASN A O 1
ATOM 782 N N . LYS A 1 97 ? -11.079 -0.017 -6.793 1.00 92.06 97 LYS A N 1
ATOM 783 C CA . LYS A 1 97 ? -12.395 0.245 -6.208 1.00 92.06 97 LYS A CA 1
ATOM 784 C C . LYS A 1 97 ? -13.142 -1.005 -5.734 1.00 92.06 97 LYS A C 1
ATOM 786 O O . LYS A 1 97 ? -13.440 -1.109 -4.551 1.00 92.06 97 LYS A O 1
ATOM 791 N N . GLY A 1 98 ? -13.402 -1.974 -6.615 1.00 90.19 98 GLY A N 1
ATOM 792 C CA . GLY A 1 98 ? -14.200 -3.156 -6.259 1.00 90.19 98 GLY A CA 1
ATOM 793 C C . GLY A 1 98 ? -13.539 -4.033 -5.190 1.00 90.19 98 GLY A C 1
ATOM 794 O O . GLY A 1 98 ? -14.204 -4.543 -4.290 1.00 90.19 98 GLY A O 1
ATOM 795 N N . THR A 1 99 ? -12.213 -4.177 -5.235 1.00 89.12 99 THR A N 1
ATOM 796 C CA . THR A 1 99 ? -11.485 -4.909 -4.188 1.00 89.12 99 THR A CA 1
ATOM 797 C C . THR A 1 99 ? -11.468 -4.141 -2.871 1.00 89.12 99 THR A C 1
ATOM 799 O O . THR A 1 99 ? -11.641 -4.744 -1.812 1.00 89.12 99 THR A O 1
ATOM 802 N N . LEU A 1 100 ? -11.291 -2.821 -2.921 1.00 91.75 100 LEU A N 1
ATOM 803 C CA . LEU A 1 100 ? -11.308 -1.968 -1.738 1.00 91.75 100 LEU A CA 1
ATOM 804 C C . LEU A 1 100 ? -12.683 -1.982 -1.065 1.00 91.75 100 LEU A C 1
ATOM 806 O O . LEU A 1 100 ? -12.741 -2.161 0.146 1.00 91.75 100 LEU A O 1
ATOM 810 N N . GLU A 1 101 ? -13.778 -1.913 -1.824 1.00 91.62 101 GLU A N 1
ATOM 811 C CA . GLU A 1 101 ? -15.141 -2.064 -1.294 1.00 91.62 101 GLU A CA 1
ATOM 812 C C . GLU A 1 101 ? -15.293 -3.372 -0.500 1.00 91.62 101 GLU A C 1
ATOM 814 O O . GLU A 1 101 ? -15.786 -3.367 0.630 1.00 91.62 101 GLU A O 1
ATOM 819 N N . ILE A 1 102 ? -14.791 -4.488 -1.041 1.00 87.94 102 ILE A N 1
ATOM 820 C CA . ILE A 1 102 ? -14.799 -5.784 -0.352 1.00 87.94 102 ILE A CA 1
ATOM 821 C C . ILE A 1 102 ? -13.954 -5.731 0.926 1.00 87.94 102 ILE A C 1
ATOM 823 O O . ILE A 1 102 ? -14.431 -6.136 1.986 1.00 87.94 102 ILE A O 1
ATOM 827 N N . VAL A 1 103 ? -12.718 -5.233 0.848 1.00 88.50 103 VAL A N 1
ATOM 828 C CA . VAL A 1 103 ? -11.801 -5.161 1.996 1.00 88.50 103 VAL A CA 1
ATOM 829 C C . VAL A 1 103 ? -12.404 -4.313 3.114 1.00 88.50 103 VAL A C 1
ATOM 831 O O . VAL A 1 103 ? -12.522 -4.794 4.242 1.00 88.50 103 VAL A O 1
ATOM 834 N N . PHE A 1 104 ? -12.844 -3.092 2.808 1.00 89.94 104 PHE A N 1
ATOM 835 C CA . PHE A 1 104 ? -13.443 -2.183 3.784 1.00 89.94 104 PHE A CA 1
ATOM 836 C C . PHE A 1 104 ? -14.758 -2.729 4.347 1.00 89.94 104 PHE A C 1
ATOM 838 O O . PHE A 1 104 ? -14.988 -2.594 5.543 1.00 89.94 104 PHE A O 1
ATOM 845 N N . SER A 1 105 ? -15.562 -3.470 3.575 1.00 87.81 105 SER A N 1
ATOM 846 C CA . SER A 1 105 ? -16.762 -4.127 4.124 1.00 87.81 105 SER A CA 1
ATOM 847 C C . SER A 1 105 ? -16.468 -5.134 5.248 1.00 87.81 105 SER A C 1
ATOM 849 O O . SER A 1 105 ? -17.354 -5.423 6.057 1.00 87.81 105 SER A O 1
ATOM 851 N N . VAL A 1 106 ? -15.236 -5.660 5.301 1.00 85.94 106 VAL A N 1
ATOM 852 C CA . VAL A 1 106 ? -14.775 -6.599 6.332 1.00 85.94 106 VAL A CA 1
ATOM 853 C C . VAL A 1 106 ? -14.060 -5.880 7.470 1.00 85.94 106 VAL A C 1
ATOM 855 O O . VAL A 1 106 ? -14.338 -6.152 8.637 1.00 85.94 106 VAL A O 1
ATOM 858 N N . ILE A 1 107 ? -13.120 -4.988 7.146 1.00 87.19 107 ILE A N 1
ATOM 859 C CA . ILE A 1 107 ? -12.225 -4.399 8.149 1.00 87.19 107 ILE A CA 1
ATOM 860 C C . ILE A 1 107 ? -12.760 -3.109 8.767 1.00 87.19 107 ILE A C 1
ATOM 862 O O . ILE A 1 107 ? -12.207 -2.684 9.779 1.00 87.19 107 ILE A O 1
ATOM 866 N N . CYS A 1 108 ? -13.775 -2.467 8.167 1.00 86.69 108 CYS A N 1
ATOM 867 C CA . CYS A 1 108 ? -14.233 -1.153 8.611 1.00 86.69 108 CYS A CA 1
ATOM 868 C C . CYS A 1 108 ? -14.732 -1.218 10.056 1.00 86.69 108 CYS A C 1
ATOM 870 O O . CYS A 1 108 ? -15.722 -1.867 10.402 1.00 86.69 108 CYS A O 1
ATOM 872 N N . SER A 1 109 ? -13.919 -0.579 10.884 1.00 84.06 109 SER A N 1
ATOM 873 C CA . SER A 1 109 ? -13.979 -0.398 12.318 1.00 84.06 109 SER A CA 1
ATOM 874 C C . SER A 1 109 ? -14.658 0.882 12.774 1.00 84.06 109 SER A C 1
ATOM 876 O O . SER A 1 109 ? -14.313 1.920 12.230 1.00 84.06 109 SER A O 1
ATOM 878 N N . LEU A 1 110 ? -15.407 0.882 13.878 1.00 82.56 110 LEU A N 1
ATOM 879 C CA . LEU A 1 110 ? -15.472 2.082 14.730 1.00 82.56 110 LEU A CA 1
ATOM 880 C C . LEU A 1 110 ? -14.084 2.414 15.320 1.00 82.56 110 LEU A C 1
ATOM 882 O O . LEU A 1 110 ? -13.812 3.549 15.688 1.00 82.56 110 LEU A O 1
ATOM 886 N N . ASN A 1 111 ? -13.198 1.413 15.375 1.00 85.25 111 ASN A N 1
ATOM 887 C CA . ASN A 1 111 ? -11.828 1.534 15.859 1.00 85.25 111 ASN A CA 1
ATOM 888 C C . ASN A 1 111 ? -10.805 1.788 14.743 1.00 85.25 111 ASN A C 1
ATOM 890 O O . ASN A 1 111 ? -9.636 2.014 15.057 1.00 85.25 111 ASN A O 1
ATOM 894 N N . LEU A 1 112 ? -11.203 1.713 13.464 1.00 90.31 112 LEU A N 1
ATOM 895 C CA . LEU A 1 112 ? -10.279 1.847 12.338 1.00 90.31 112 LEU A CA 1
ATOM 896 C C . LEU A 1 112 ? -9.989 3.326 12.110 1.00 90.31 112 LEU A C 1
ATOM 898 O O . LEU A 1 112 ? -10.719 4.024 11.416 1.00 90.31 112 LEU A O 1
ATOM 902 N N . ILE A 1 113 ? -8.904 3.790 12.715 1.00 89.69 113 ILE A N 1
ATOM 903 C CA . ILE A 1 113 ? -8.554 5.213 12.753 1.00 89.69 113 ILE A CA 1
ATOM 904 C C . ILE A 1 113 ? -7.555 5.592 11.663 1.00 89.69 113 ILE A C 1
ATOM 906 O O . ILE A 1 113 ? -7.491 6.751 11.260 1.00 89.69 113 ILE A O 1
ATOM 910 N N . THR A 1 114 ? -6.770 4.619 11.192 1.00 93.19 114 THR A N 1
ATOM 911 C CA . THR A 1 114 ? -5.626 4.875 10.318 1.00 93.19 114 THR A CA 1
ATOM 912 C C . THR A 1 114 ? -5.507 3.852 9.203 1.00 93.19 114 THR A C 1
ATOM 914 O O . THR A 1 114 ? -5.572 2.636 9.410 1.00 93.19 114 THR A O 1
ATOM 917 N N . VAL A 1 115 ? -5.309 4.351 7.991 1.00 95.25 115 VAL A N 1
ATOM 918 C CA . VAL A 1 115 ? -4.983 3.555 6.812 1.00 95.25 115 VAL A CA 1
ATOM 919 C C . VAL A 1 115 ? -3.697 4.109 6.220 1.00 95.25 115 VAL A C 1
ATOM 921 O O . VAL A 1 115 ? -3.569 5.310 5.988 1.00 95.25 115 VAL A O 1
ATOM 924 N N . LYS A 1 116 ? -2.727 3.239 5.949 1.00 95.56 116 LYS A N 1
ATOM 925 C CA . LYS A 1 116 ? -1.447 3.649 5.364 1.00 95.56 116 LYS A CA 1
ATOM 926 C C . LYS A 1 116 ? -1.189 2.920 4.054 1.00 95.56 116 LYS A C 1
ATOM 928 O O . LYS A 1 116 ? -1.315 1.698 3.992 1.00 95.56 116 LYS A O 1
ATOM 933 N N . LEU A 1 117 ? -0.786 3.662 3.025 1.00 95.06 117 LEU A N 1
ATOM 934 C CA . LEU A 1 117 ? -0.143 3.100 1.839 1.00 95.06 117 LEU A CA 1
ATOM 935 C C . LEU A 1 117 ? 1.368 3.121 2.064 1.00 95.06 117 LEU A C 1
ATOM 937 O O . LEU A 1 117 ? 1.955 4.170 2.307 1.00 95.06 117 LEU A O 1
ATOM 941 N N . VAL A 1 118 ? 1.997 1.958 1.987 1.00 92.94 118 VAL A N 1
ATOM 942 C CA . VAL A 1 118 ? 3.436 1.781 2.144 1.00 92.94 118 VAL A CA 1
ATOM 943 C C . VAL A 1 118 ? 4.027 1.400 0.796 1.00 92.94 118 VAL A C 1
ATOM 945 O O . VAL A 1 118 ? 3.783 0.305 0.289 1.00 92.94 118 VAL A O 1
ATOM 948 N N . ILE A 1 119 ? 4.829 2.296 0.233 1.00 90.94 119 ILE A N 1
ATOM 949 C CA . ILE A 1 119 ? 5.583 2.060 -0.996 1.00 90.94 119 ILE A CA 1
ATOM 950 C C . ILE A 1 119 ? 6.959 1.535 -0.588 1.00 90.94 119 ILE A C 1
ATOM 952 O O . ILE A 1 119 ? 7.811 2.271 -0.092 1.00 90.94 119 ILE A O 1
ATOM 956 N N . ASN A 1 120 ? 7.146 0.226 -0.720 1.00 86.69 120 ASN A N 1
ATOM 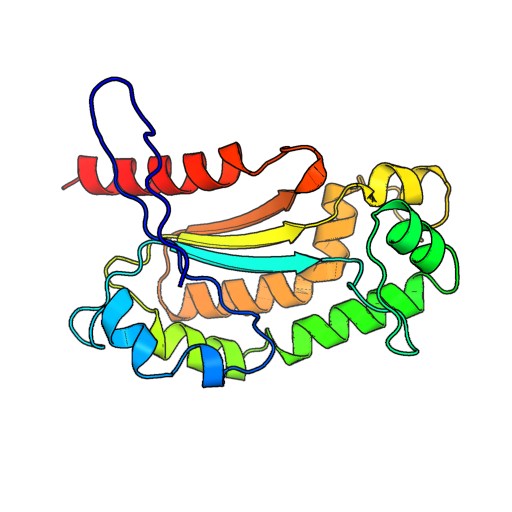957 C CA . ASN A 1 120 ? 8.359 -0.471 -0.318 1.00 86.69 120 ASN A CA 1
ATOM 958 C C . ASN A 1 120 ? 9.359 -0.605 -1.478 1.00 86.69 120 ASN A C 1
ATOM 960 O O . ASN A 1 120 ? 9.001 -0.514 -2.653 1.00 86.69 120 ASN A O 1
ATOM 964 N N . LYS A 1 121 ? 10.606 -0.922 -1.112 1.00 76.69 121 LYS A N 1
ATOM 965 C CA . LYS A 1 121 ? 11.769 -1.061 -1.998 1.00 76.69 121 LYS A CA 1
ATOM 966 C C . LYS A 1 121 ? 12.178 0.264 -2.641 1.00 76.69 121 LYS A C 1
ATOM 968 O O . LYS A 1 121 ? 12.488 0.320 -3.824 1.00 76.69 121 LYS A O 1
ATOM 973 N N . CYS A 1 122 ? 12.147 1.344 -1.857 1.00 67.31 122 CYS A N 1
ATOM 974 C CA . CYS A 1 122 ? 12.550 2.675 -2.312 1.00 67.31 122 CYS A CA 1
ATOM 975 C C . CYS A 1 122 ? 14.075 2.917 -2.291 1.00 67.31 122 CYS A C 1
ATOM 977 O O . CYS A 1 122 ? 14.549 4.038 -2.426 1.00 67.31 122 CYS A O 1
ATOM 979 N N . ASP A 1 123 ? 14.877 1.861 -2.187 1.00 66.69 123 ASP A N 1
ATOM 980 C CA . ASP A 1 123 ? 16.322 1.847 -2.468 1.00 66.69 123 ASP A CA 1
ATOM 981 C C . ASP A 1 123 ? 16.676 2.174 -3.940 1.00 66.69 123 ASP A C 1
ATOM 983 O O . ASP A 1 123 ? 17.847 2.183 -4.322 1.00 66.69 123 ASP A O 1
ATOM 987 N N . LEU A 1 124 ? 15.670 2.566 -4.729 1.00 65.19 124 LEU A N 1
ATOM 988 C CA . LEU A 1 124 ? 15.738 3.084 -6.095 1.00 65.19 124 LEU A CA 1
ATOM 989 C C . LEU A 1 124 ? 16.620 4.328 -6.248 1.00 65.19 124 LEU A C 1
ATOM 991 O O . LEU A 1 124 ? 16.932 4.668 -7.382 1.00 65.19 124 LEU A O 1
ATOM 995 N N . ASP A 1 125 ? 17.070 4.976 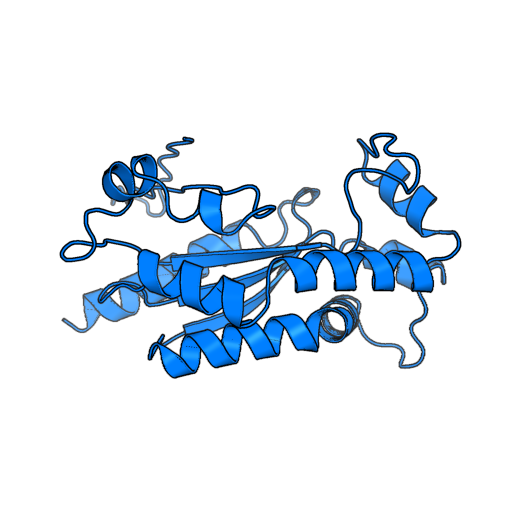-5.166 1.00 66.00 125 ASP A N 1
ATOM 996 C CA . ASP A 1 125 ? 18.096 6.030 -5.238 1.00 66.00 125 ASP A CA 1
ATOM 997 C C . ASP A 1 125 ? 19.296 5.562 -6.072 1.00 66.00 125 ASP A C 1
ATOM 999 O O . ASP A 1 125 ? 19.797 6.296 -6.917 1.00 66.00 125 ASP A O 1
ATOM 1003 N N . GLN A 1 126 ? 19.730 4.307 -5.894 1.00 65.12 126 GLN A N 1
ATOM 1004 C CA . GLN A 1 126 ? 20.830 3.741 -6.679 1.00 65.12 126 GLN A CA 1
ATOM 1005 C C . GLN A 1 126 ? 20.483 3.622 -8.167 1.00 65.12 126 GLN A C 1
ATOM 1007 O O . GLN A 1 126 ? 21.335 3.858 -9.015 1.00 65.12 126 GLN A O 1
ATOM 1012 N N . LEU A 1 127 ? 19.236 3.290 -8.499 1.00 66.75 127 LEU A N 1
ATOM 1013 C CA . LEU A 1 127 ? 18.786 3.141 -9.882 1.00 66.75 127 LEU A CA 1
ATOM 1014 C C . LEU A 1 127 ? 18.519 4.485 -10.569 1.00 66.75 127 LEU A C 1
ATOM 1016 O O . LEU A 1 127 ? 18.779 4.607 -11.764 1.00 66.75 127 LEU A O 1
ATOM 1020 N N . LEU A 1 128 ? 18.043 5.490 -9.830 1.00 67.56 128 LEU A N 1
ATOM 1021 C CA . LEU A 1 128 ? 17.916 6.865 -10.313 1.00 67.56 128 LEU A CA 1
ATOM 1022 C C . LEU A 1 128 ? 19.301 7.468 -10.566 1.00 67.56 128 LEU A C 1
ATOM 1024 O O . LEU A 1 128 ? 19.544 8.013 -11.640 1.00 67.56 128 LEU A O 1
ATOM 1028 N N . ASN A 1 129 ? 20.235 7.293 -9.624 1.00 68.50 129 ASN A N 1
ATOM 1029 C CA . ASN A 1 129 ? 21.606 7.796 -9.747 1.00 68.50 129 ASN A CA 1
ATOM 1030 C C . ASN A 1 129 ? 22.388 7.113 -10.880 1.00 68.50 129 ASN A C 1
ATOM 1032 O O . ASN A 1 129 ? 23.205 7.759 -11.530 1.00 68.50 129 ASN A O 1
ATOM 1036 N N . ASN A 1 130 ? 22.111 5.835 -11.153 1.00 67.56 130 ASN A N 1
ATOM 1037 C CA . ASN A 1 130 ? 22.723 5.091 -12.257 1.00 67.56 130 ASN A CA 1
ATOM 1038 C C . ASN A 1 130 ? 21.992 5.278 -13.605 1.00 67.56 130 ASN A C 1
ATOM 1040 O O . ASN A 1 130 ? 22.304 4.565 -14.555 1.00 67.56 130 ASN A O 1
ATOM 1044 N N . GLN A 1 131 ? 21.014 6.195 -13.698 1.00 64.94 131 GLN A N 1
ATOM 1045 C CA . GLN A 1 131 ? 20.184 6.441 -14.894 1.00 64.94 131 GLN A CA 1
ATOM 1046 C C . GLN A 1 131 ? 19.454 5.195 -15.429 1.00 64.94 131 GLN A C 1
ATOM 1048 O O . GLN A 1 131 ? 19.056 5.135 -16.589 1.00 64.94 131 GLN A O 1
ATOM 1053 N N . CYS A 1 132 ? 19.245 4.190 -14.578 1.00 65.44 132 CYS A N 1
ATOM 1054 C CA . CYS A 1 132 ? 18.489 2.990 -14.927 1.00 65.44 132 CYS A CA 1
ATOM 1055 C C . CYS A 1 132 ? 16.972 3.224 -14.862 1.00 65.44 132 CYS A C 1
ATOM 1057 O O . CYS A 1 132 ? 16.213 2.421 -15.401 1.00 65.44 132 CYS A O 1
ATOM 1059 N N . LEU A 1 133 ? 16.531 4.294 -14.189 1.00 68.69 133 LEU A N 1
ATOM 1060 C CA . LEU A 1 133 ? 15.136 4.720 -14.091 1.00 68.69 133 LEU A CA 1
ATOM 1061 C C . LEU A 1 133 ? 14.912 6.034 -14.849 1.00 68.69 133 LEU A C 1
ATOM 1063 O O . LEU A 1 133 ? 15.693 6.971 -14.671 1.00 68.69 133 LEU A O 1
ATOM 1067 N N . PRO A 1 134 ? 13.825 6.153 -15.626 1.00 67.69 134 PRO A N 1
ATOM 1068 C CA . PRO A 1 134 ? 13.460 7.413 -16.253 1.00 67.69 134 PRO A CA 1
ATOM 1069 C C . PRO A 1 134 ? 12.982 8.397 -15.185 1.00 67.69 134 PRO A C 1
ATOM 1071 O O . PRO A 1 134 ? 11.925 8.218 -14.582 1.00 67.69 134 PRO A O 1
ATOM 1074 N N . ASN A 1 135 ? 13.751 9.458 -14.961 1.00 70.81 135 ASN A N 1
ATOM 1075 C CA . ASN A 1 135 ? 13.384 10.551 -14.063 1.00 70.81 135 ASN A CA 1
ATOM 1076 C C . ASN A 1 135 ? 13.379 11.882 -14.826 1.00 70.81 135 ASN A C 1
ATOM 1078 O O . ASN A 1 135 ? 14.263 12.715 -14.623 1.00 70.81 135 ASN A O 1
ATOM 1082 N N . PRO A 1 136 ? 12.412 12.087 -15.739 1.00 63.41 136 PRO A N 1
ATOM 1083 C CA . PRO A 1 136 ? 12.405 13.243 -16.637 1.00 63.41 136 PRO A CA 1
ATOM 1084 C C . PRO A 1 136 ? 12.290 14.586 -15.898 1.00 63.41 136 PRO A C 1
ATOM 1086 O O . PRO A 1 136 ? 12.588 15.631 -16.467 1.00 63.41 136 PRO A O 1
ATOM 1089 N N . THR A 1 137 ? 11.866 14.566 -14.634 1.00 69.12 137 THR A N 1
ATOM 1090 C CA . THR A 1 137 ? 11.617 15.742 -13.793 1.00 69.12 137 THR A CA 1
ATOM 1091 C C . THR A 1 137 ? 12.651 15.940 -12.682 1.00 69.12 137 THR A C 1
ATOM 1093 O O . THR A 1 137 ? 12.476 16.846 -11.871 1.00 69.12 137 THR A O 1
ATOM 1096 N N . ASN A 1 138 ? 13.728 15.139 -12.632 1.00 75.69 138 ASN A N 1
ATOM 1097 C CA . ASN A 1 138 ? 14.741 15.178 -11.563 1.00 75.69 138 ASN A CA 1
ATOM 1098 C C . ASN A 1 138 ? 14.134 15.122 -10.146 1.00 75.69 138 ASN A C 1
ATOM 1100 O O . ASN A 1 138 ? 14.620 15.765 -9.214 1.00 75.69 138 ASN A O 1
ATOM 1104 N N . LEU A 1 139 ? 13.056 14.353 -9.985 1.00 79.19 139 LEU A N 1
ATOM 1105 C CA . LEU A 1 139 ? 12.400 14.159 -8.697 1.00 79.19 139 LEU A CA 1
ATOM 1106 C C . LEU A 1 139 ? 13.306 13.403 -7.735 1.00 79.19 139 LEU A C 1
ATOM 1108 O O . LEU A 1 139 ? 14.104 12.551 -8.142 1.00 79.19 139 LEU A O 1
ATOM 1112 N N . LYS A 1 140 ? 13.128 13.653 -6.437 1.00 81.00 140 LYS A N 1
ATOM 1113 C CA . LYS A 1 140 ? 13.705 12.770 -5.421 1.00 81.00 140 LYS A CA 1
ATOM 1114 C C . LYS A 1 140 ? 13.050 11.396 -5.516 1.00 81.00 140 LYS A C 1
ATOM 1116 O O . LYS A 1 140 ? 11.893 11.269 -5.906 1.00 81.00 140 LYS A O 1
ATOM 1121 N N . CYS A 1 141 ? 13.769 10.364 -5.093 1.00 77.38 141 CYS A N 1
ATOM 1122 C CA . CYS A 1 141 ? 13.297 8.985 -5.150 1.00 77.38 141 CYS A CA 1
ATOM 1123 C C . CYS A 1 141 ? 11.933 8.767 -4.484 1.00 77.38 141 CYS A C 1
ATOM 1125 O O . CYS A 1 141 ? 11.059 8.125 -5.062 1.00 77.38 141 CYS A O 1
ATOM 1127 N N . GLU A 1 142 ? 11.707 9.378 -3.320 1.00 82.38 142 GLU A N 1
ATOM 1128 C CA . GLU A 1 142 ? 10.416 9.305 -2.631 1.00 82.38 142 GLU A CA 1
ATOM 1129 C C . GLU A 1 142 ? 9.270 9.918 -3.448 1.00 82.38 142 GLU A C 1
ATOM 1131 O O . GLU A 1 142 ? 8.175 9.359 -3.506 1.00 82.38 142 GLU A O 1
ATOM 1136 N N . GLU A 1 143 ? 9.513 11.060 -4.091 1.00 86.12 143 GLU A N 1
ATOM 1137 C CA . GLU A 1 143 ? 8.529 11.756 -4.926 1.00 86.12 143 GLU A CA 1
ATOM 1138 C C . GLU A 1 143 ? 8.241 10.956 -6.196 1.00 86.12 143 GLU A C 1
ATOM 1140 O O . GLU A 1 143 ? 7.084 10.770 -6.569 1.00 86.12 143 GLU A O 1
ATOM 1145 N N . TYR A 1 144 ? 9.288 10.412 -6.813 1.00 85.06 144 TYR A N 1
ATOM 1146 C CA . TYR A 1 144 ? 9.174 9.543 -7.974 1.00 85.06 144 TYR A CA 1
ATOM 1147 C C . TYR A 1 144 ? 8.374 8.269 -7.659 1.00 85.06 144 TYR A C 1
ATOM 1149 O O . TYR A 1 144 ? 7.449 7.909 -8.389 1.00 85.06 144 TYR A O 1
ATOM 1157 N N . ALA A 1 145 ? 8.660 7.620 -6.527 1.00 86.38 145 ALA A N 1
ATOM 1158 C CA . ALA A 1 145 ? 7.945 6.428 -6.086 1.00 86.38 145 ALA A CA 1
ATOM 1159 C C . ALA A 1 145 ? 6.455 6.709 -5.822 1.00 86.38 145 ALA A C 1
ATOM 1161 O O . ALA A 1 145 ? 5.597 5.918 -6.221 1.00 86.38 145 ALA A O 1
ATOM 1162 N N . LYS A 1 146 ? 6.134 7.855 -5.205 1.00 89.69 146 LYS A N 1
ATOM 1163 C CA . LYS A 1 146 ? 4.744 8.314 -5.042 1.00 89.69 146 LYS A CA 1
ATOM 1164 C C . LYS A 1 146 ? 4.070 8.567 -6.386 1.00 89.69 146 LYS A C 1
ATOM 1166 O O . LYS A 1 146 ? 2.943 8.126 -6.587 1.00 89.69 146 LYS A O 1
ATOM 1171 N N . GLN A 1 147 ? 4.770 9.199 -7.328 1.00 89.56 147 GLN A N 1
ATOM 1172 C CA . GLN A 1 147 ? 4.231 9.479 -8.658 1.00 89.56 147 GLN A CA 1
ATOM 1173 C C . GLN A 1 147 ? 3.859 8.196 -9.417 1.00 89.56 147 GLN A C 1
ATOM 1175 O O . GLN A 1 147 ? 2.816 8.157 -10.069 1.00 89.56 147 GLN A O 1
ATOM 1180 N N . ILE A 1 148 ? 4.657 7.127 -9.298 1.00 89.06 148 ILE A N 1
ATOM 1181 C CA . ILE A 1 148 ? 4.349 5.820 -9.906 1.00 89.06 148 ILE A CA 1
ATOM 1182 C C . ILE A 1 148 ? 3.002 5.277 -9.400 1.00 89.06 148 ILE A C 1
ATOM 1184 O O . ILE A 1 148 ? 2.191 4.780 -10.187 1.00 89.06 148 ILE A O 1
ATOM 1188 N N . PHE A 1 149 ? 2.742 5.392 -8.095 1.00 93.06 149 PHE A N 1
ATOM 1189 C CA . PHE A 1 149 ? 1.572 4.802 -7.437 1.00 93.06 149 PHE A CA 1
ATOM 1190 C C . PHE A 1 149 ? 0.450 5.790 -7.113 1.00 93.06 149 PHE A C 1
ATOM 1192 O O . PHE A 1 149 ? -0.462 5.443 -6.362 1.00 93.06 149 PHE A O 1
ATOM 1199 N N . ILE A 1 150 ? 0.458 6.978 -7.718 1.00 94.75 150 ILE A N 1
ATOM 1200 C CA . ILE A 1 150 ? -0.525 8.032 -7.437 1.00 94.75 150 ILE A CA 1
ATOM 1201 C C . ILE A 1 150 ? -1.975 7.579 -7.661 1.00 94.75 150 ILE A C 1
ATOM 1203 O O . ILE A 1 150 ? -2.882 7.997 -6.947 1.00 94.75 150 ILE A O 1
ATOM 1207 N N . ASP A 1 151 ? -2.211 6.688 -8.625 1.00 94.69 151 ASP A N 1
ATOM 1208 C CA . ASP A 1 151 ? -3.552 6.160 -8.889 1.00 94.69 151 ASP A CA 1
ATOM 1209 C C . ASP A 1 151 ? -4.012 5.214 -7.769 1.00 94.69 151 ASP A C 1
ATOM 1211 O O . ASP A 1 151 ? -5.150 5.298 -7.321 1.00 94.69 151 ASP A O 1
ATOM 1215 N N . ILE A 1 152 ? -3.109 4.380 -7.240 1.00 95.31 152 ILE A N 1
ATOM 1216 C CA . ILE A 1 152 ? -3.394 3.507 -6.089 1.00 95.31 152 ILE A CA 1
ATOM 1217 C C . ILE A 1 152 ? -3.649 4.345 -4.834 1.00 95.31 152 ILE A C 1
ATOM 1219 O O . ILE A 1 152 ? -4.571 4.057 -4.071 1.00 95.31 152 ILE A O 1
ATOM 1223 N N . GLU A 1 153 ? -2.853 5.395 -4.626 1.00 96.50 153 GLU A N 1
ATOM 1224 C CA . GLU A 1 153 ? -3.063 6.355 -3.543 1.00 96.50 153 GLU A CA 1
ATOM 1225 C C . GLU A 1 153 ? -4.470 6.960 -3.603 1.00 96.50 153 GLU A C 1
ATOM 1227 O O . GLU A 1 153 ? -5.180 6.950 -2.597 1.00 96.50 153 GLU A O 1
ATOM 1232 N N . LYS A 1 154 ? -4.898 7.431 -4.781 1.00 96.50 154 LYS A N 1
ATOM 1233 C CA . LYS A 1 154 ? -6.237 8.003 -4.986 1.00 96.50 154 LYS A CA 1
ATOM 1234 C C . LYS A 1 154 ? -7.351 6.997 -4.712 1.00 96.50 154 LYS A C 1
ATOM 1236 O O . LYS A 1 154 ? -8.335 7.360 -4.068 1.00 96.50 154 LYS A O 1
ATOM 1241 N N . GLU A 1 155 ? -7.206 5.755 -5.170 1.00 96.06 155 GLU A N 1
ATOM 1242 C CA . GLU A 1 155 ? -8.191 4.689 -4.940 1.00 96.06 155 GLU A CA 1
ATOM 1243 C C . GLU A 1 155 ? -8.357 4.398 -3.442 1.00 96.06 155 GLU A C 1
ATOM 1245 O O . GLU A 1 155 ? -9.476 4.405 -2.925 1.00 96.06 155 GLU A O 1
ATOM 1250 N N . ILE A 1 156 ? -7.247 4.224 -2.712 1.00 96.62 156 ILE A N 1
ATOM 1251 C CA . ILE A 1 156 ? -7.289 3.982 -1.263 1.00 96.62 156 ILE A CA 1
ATOM 1252 C C . ILE A 1 156 ? -7.852 5.200 -0.534 1.00 96.62 156 ILE A C 1
ATOM 1254 O O . ILE A 1 156 ? -8.722 5.042 0.320 1.00 96.62 156 ILE A O 1
ATOM 1258 N N . LYS A 1 157 ? -7.403 6.413 -0.880 1.00 97.69 157 LYS A N 1
ATOM 1259 C CA . LYS A 1 157 ? -7.915 7.642 -0.271 1.00 97.69 157 LYS A CA 1
ATOM 1260 C C . LYS A 1 157 ? -9.425 7.777 -0.462 1.00 97.69 157 LYS A C 1
ATOM 1262 O O . LYS A 1 157 ? -10.132 8.061 0.498 1.00 97.69 157 LYS A O 1
ATOM 1267 N N . THR A 1 158 ? -9.919 7.522 -1.669 1.00 97.38 158 THR A N 1
ATOM 1268 C CA . THR A 1 158 ? -11.356 7.559 -1.965 1.00 97.38 158 THR A CA 1
ATOM 1269 C C . THR A 1 158 ? -12.121 6.558 -1.099 1.00 97.38 158 THR A C 1
ATOM 1271 O O . THR A 1 158 ? -13.161 6.902 -0.541 1.00 97.38 158 THR A O 1
ATOM 1274 N N . ALA A 1 159 ? -11.595 5.342 -0.928 1.00 96.38 159 ALA A N 1
ATOM 1275 C CA . ALA A 1 159 ? -12.201 4.346 -0.050 1.00 96.38 159 ALA A CA 1
ATOM 1276 C C . ALA A 1 159 ? -12.178 4.775 1.430 1.00 96.38 159 ALA A C 1
ATOM 1278 O O . ALA A 1 159 ? -13.171 4.587 2.133 1.00 96.38 159 ALA A O 1
ATOM 1279 N N . CYS A 1 160 ? -11.090 5.391 1.903 1.00 96.62 160 CYS A N 1
ATOM 1280 C CA . CYS A 1 160 ? -11.012 5.970 3.247 1.00 96.62 160 CYS A CA 1
ATOM 1281 C C . CYS A 1 160 ? -12.079 7.050 3.459 1.00 96.62 160 CYS A C 1
ATOM 1283 O O . CYS A 1 160 ? -12.814 6.990 4.443 1.00 96.62 160 CYS A O 1
ATOM 1285 N N . ASP A 1 161 ? -12.204 7.986 2.515 1.00 96.50 161 ASP A N 1
ATOM 1286 C CA . ASP A 1 161 ? -13.163 9.092 2.587 1.00 96.50 161 ASP A CA 1
ATOM 1287 C C . ASP A 1 161 ? -14.613 8.558 2.618 1.00 96.50 161 ASP A C 1
ATOM 1289 O O . ASP A 1 161 ? -15.421 8.978 3.445 1.00 96.50 161 ASP A O 1
ATOM 1293 N N . GLN A 1 162 ? -14.931 7.554 1.792 1.00 96.38 162 GLN A N 1
ATOM 1294 C CA . GLN A 1 162 ? -16.246 6.891 1.769 1.00 96.38 162 GLN A CA 1
ATOM 1295 C C . GLN A 1 162 ? -16.593 6.154 3.069 1.00 96.38 162 GLN A C 1
ATOM 1297 O O . GLN A 1 162 ? -17.768 6.029 3.407 1.00 96.38 162 GLN A O 1
ATOM 1302 N N . ASN A 1 163 ? -15.585 5.666 3.795 1.00 94.19 163 ASN A N 1
ATOM 1303 C CA . ASN A 1 163 ? -15.756 4.950 5.060 1.00 94.19 163 ASN A CA 1
ATOM 1304 C C . ASN A 1 163 ? -15.480 5.842 6.282 1.00 94.19 163 ASN A C 1
ATOM 1306 O O . ASN A 1 163 ? -15.405 5.333 7.397 1.00 94.19 163 ASN A O 1
ATOM 1310 N N . SER A 1 164 ? -15.348 7.164 6.088 1.00 93.94 164 SER A N 1
ATOM 1311 C CA . SER A 1 164 ? -15.079 8.138 7.157 1.00 93.94 164 SER A CA 1
ATOM 1312 C C . SER A 1 164 ? -13.842 7.797 8.002 1.00 93.94 164 SER A C 1
ATOM 1314 O O . SER A 1 164 ? -13.829 8.010 9.214 1.00 93.94 164 SER A O 1
ATOM 1316 N N . ILE A 1 165 ? -12.798 7.257 7.366 1.00 93.50 165 ILE A N 1
ATOM 1317 C CA . ILE A 1 165 ? -11.536 6.947 8.042 1.00 93.50 165 ILE A CA 1
ATOM 1318 C C . ILE A 1 165 ? -10.768 8.255 8.287 1.00 93.50 165 ILE A C 1
ATOM 1320 O O . ILE A 1 165 ? -10.451 8.944 7.315 1.00 93.50 165 ILE A O 1
ATOM 1324 N N . PRO A 1 166 ? -10.423 8.594 9.544 1.00 90.25 166 PRO A N 1
ATOM 1325 C CA . PRO A 1 166 ? -9.833 9.892 9.874 1.00 90.25 166 PRO A CA 1
ATOM 1326 C C . PRO A 1 166 ? -8.467 10.133 9.229 1.00 90.25 166 PRO A C 1
ATOM 1328 O O . PRO A 1 166 ? -8.216 11.206 8.682 1.00 90.25 166 PRO A O 1
ATOM 1331 N N . ASN A 1 167 ? -7.581 9.135 9.294 1.00 93.00 167 ASN A N 1
ATOM 1332 C CA . ASN A 1 167 ? -6.184 9.307 8.918 1.00 93.00 167 ASN A CA 1
ATOM 1333 C C . ASN A 1 167 ? -5.823 8.406 7.736 1.00 93.00 167 ASN A C 1
ATOM 1335 O O . ASN A 1 167 ? -5.838 7.178 7.835 1.00 93.00 167 ASN A O 1
ATOM 1339 N N . PHE A 1 168 ? -5.429 9.032 6.628 1.00 95.44 168 PHE A N 1
ATOM 1340 C CA . PHE A 1 168 ? -4.776 8.366 5.507 1.00 95.44 168 PHE A CA 1
ATOM 1341 C C . PHE A 1 168 ? -3.401 8.985 5.260 1.00 95.44 168 PHE A C 1
ATOM 1343 O O . PHE A 1 168 ? -3.273 10.206 5.177 1.00 95.44 168 PHE A O 1
ATOM 1350 N N . SER A 1 169 ? -2.369 8.152 5.124 1.00 94.56 169 SER A N 1
ATOM 1351 C CA . SER A 1 169 ? -1.012 8.625 4.830 1.00 94.56 169 SER A CA 1
ATOM 1352 C C . SER A 1 169 ? -0.253 7.686 3.897 1.00 94.56 169 SER A C 1
ATOM 1354 O O . SER A 1 169 ? -0.419 6.466 3.961 1.00 94.56 169 SER A O 1
ATOM 1356 N N . VAL A 1 170 ? 0.660 8.249 3.104 1.00 93.81 170 VAL A N 1
ATOM 1357 C CA . VAL A 1 170 ? 1.578 7.491 2.245 1.00 93.81 170 VAL A CA 1
ATOM 1358 C C . VAL A 1 170 ? 2.993 7.553 2.804 1.00 93.81 170 VAL A C 1
ATOM 1360 O O . VAL A 1 170 ? 3.557 8.634 2.974 1.00 93.81 170 VAL A O 1
ATOM 1363 N N . GLU A 1 171 ? 3.577 6.388 3.054 1.00 90.81 171 GLU A N 1
ATOM 1364 C CA . GLU A 1 171 ? 4.936 6.232 3.565 1.00 90.81 171 GLU A CA 1
ATOM 1365 C C . GLU A 1 171 ? 5.793 5.485 2.546 1.00 90.81 171 GLU A C 1
ATOM 1367 O O . GLU A 1 171 ? 5.398 4.452 2.007 1.00 90.81 171 GLU A O 1
ATOM 1372 N N . VAL A 1 172 ? 6.992 5.999 2.302 1.00 87.25 172 VAL A N 1
ATOM 1373 C CA . VAL A 1 172 ? 7.952 5.403 1.377 1.00 87.25 172 VAL A CA 1
ATOM 1374 C C . VAL A 1 172 ? 9.091 4.808 2.198 1.00 87.25 172 VAL A C 1
ATOM 1376 O O . VAL A 1 172 ? 9.665 5.488 3.047 1.00 87.25 172 VAL A O 1
ATOM 1379 N N . ILE A 1 173 ? 9.381 3.517 2.011 1.00 84.25 173 ILE A N 1
ATOM 1380 C CA . ILE A 1 173 ? 10.339 2.786 2.852 1.00 84.25 173 ILE A CA 1
ATOM 1381 C C . ILE A 1 173 ? 11.270 1.876 2.044 1.00 84.25 173 ILE A C 1
ATOM 1383 O O . ILE A 1 173 ? 10.950 1.419 0.946 1.00 84.25 173 ILE A O 1
ATOM 1387 N N . SER A 1 174 ? 12.395 1.506 2.658 1.00 76.94 174 SER A N 1
ATOM 1388 C CA . SER A 1 174 ? 13.187 0.336 2.264 1.00 76.94 174 SER A CA 1
ATOM 1389 C C . SER A 1 174 ? 13.233 -0.649 3.431 1.00 76.94 174 SER A C 1
ATOM 1391 O O . SER A 1 174 ? 13.936 -0.457 4.430 1.00 76.94 174 SER A O 1
ATOM 1393 N N . ALA A 1 175 ? 12.444 -1.723 3.330 1.00 69.62 175 ALA A N 1
ATOM 1394 C CA . ALA A 1 175 ? 12.305 -2.685 4.416 1.00 69.62 175 ALA A CA 1
ATOM 1395 C C . ALA A 1 175 ? 13.633 -3.373 4.800 1.00 69.62 175 ALA A C 1
ATOM 1397 O O . ALA A 1 175 ? 13.788 -3.763 5.958 1.00 69.62 175 ALA A O 1
ATOM 1398 N N . ASN A 1 176 ? 14.596 -3.519 3.890 1.00 65.31 176 ASN A N 1
ATOM 1399 C CA . ASN A 1 176 ? 15.870 -4.182 4.190 1.00 65.31 176 ASN A CA 1
ATOM 1400 C C . ASN A 1 176 ? 16.809 -3.306 5.030 1.00 65.31 176 ASN A C 1
ATOM 1402 O O . ASN A 1 176 ? 17.526 -3.821 5.884 1.00 65.31 176 ASN A O 1
ATOM 1406 N N . LYS A 1 177 ? 16.744 -1.980 4.873 1.00 63.25 177 LYS A N 1
ATOM 1407 C CA . LYS A 1 177 ? 17.597 -1.028 5.606 1.00 63.25 177 LYS A CA 1
ATOM 1408 C C . LYS A 1 177 ? 17.051 -0.654 6.990 1.00 63.25 177 LYS A C 1
ATOM 1410 O O . LYS A 1 177 ? 17.576 0.251 7.626 1.00 63.25 177 LYS A O 1
ATOM 1415 N N . TYR A 1 178 ? 15.968 -1.297 7.447 1.00 57.66 178 TYR A N 1
ATOM 1416 C CA . TYR A 1 178 ? 15.184 -0.911 8.640 1.00 57.66 178 TYR A CA 1
ATOM 1417 C C . TYR A 1 178 ? 14.679 0.545 8.634 1.00 57.66 178 TYR A C 1
ATOM 1419 O O . TYR A 1 178 ? 14.097 1.009 9.616 1.00 57.66 178 TYR A O 1
ATOM 1427 N N . GLN A 1 179 ? 14.831 1.252 7.517 1.00 60.38 179 GLN A N 1
ATOM 1428 C CA . GLN A 1 179 ? 14.383 2.623 7.351 1.00 60.38 179 GLN A CA 1
ATOM 1429 C C . GLN A 1 179 ? 12.854 2.633 7.250 1.00 60.38 179 GLN A C 1
ATOM 1431 O O . GLN A 1 179 ? 12.257 1.877 6.485 1.00 60.38 179 GLN A O 1
ATOM 1436 N N . GLY A 1 180 ? 12.205 3.441 8.088 1.00 61.97 180 GLY A N 1
ATOM 1437 C CA . GLY A 1 180 ? 10.756 3.661 8.053 1.00 61.97 180 GLY A CA 1
ATOM 1438 C C . GLY A 1 180 ? 9.881 2.647 8.809 1.00 61.97 180 GLY A C 1
ATOM 1439 O O . GLY A 1 180 ? 8.771 3.001 9.191 1.00 61.97 180 GLY A O 1
ATOM 1440 N N . LYS A 1 181 ? 10.352 1.432 9.142 1.00 70.25 181 LYS A N 1
ATOM 1441 C CA . LYS A 1 181 ? 9.520 0.434 9.867 1.00 70.25 181 LYS A CA 1
ATOM 1442 C C . LYS A 1 181 ? 9.091 0.902 11.260 1.00 70.25 181 LYS A C 1
ATOM 1444 O O . LYS A 1 181 ? 7.914 0.834 11.604 1.00 70.25 181 LYS A O 1
ATOM 1449 N N . ASN A 1 182 ? 10.046 1.400 12.048 1.00 72.69 182 ASN A N 1
ATOM 1450 C CA . ASN A 1 182 ? 9.762 1.924 13.387 1.00 72.69 182 ASN A CA 1
ATOM 1451 C C . ASN A 1 182 ? 8.916 3.197 13.316 1.00 72.69 182 ASN A C 1
ATOM 1453 O O . ASN A 1 182 ? 8.104 3.429 14.202 1.00 72.69 182 ASN A O 1
ATOM 1457 N N . LYS A 1 183 ? 9.071 3.986 12.244 1.00 78.06 183 LYS A N 1
ATOM 1458 C CA . LYS A 1 183 ? 8.268 5.185 11.992 1.00 78.06 183 LYS A CA 1
ATOM 1459 C C . LYS A 1 183 ? 6.799 4.822 11.759 1.00 78.06 183 LYS A C 1
ATOM 1461 O O . LYS A 1 183 ? 5.943 5.430 12.385 1.00 78.06 183 LYS A O 1
ATOM 1466 N N . ILE A 1 184 ? 6.517 3.804 10.938 1.00 83.69 184 ILE A N 1
ATOM 1467 C CA . ILE A 1 184 ? 5.145 3.337 10.673 1.00 83.69 184 ILE A CA 1
ATOM 1468 C C . ILE A 1 184 ? 4.478 2.869 11.967 1.00 83.69 184 ILE A C 1
ATOM 1470 O O . ILE A 1 184 ? 3.390 3.334 12.293 1.00 83.69 184 ILE A O 1
ATOM 1474 N N . LEU A 1 185 ? 5.137 1.980 12.721 1.00 82.75 185 LEU A N 1
ATOM 1475 C CA . LEU A 1 185 ? 4.568 1.471 13.969 1.00 82.75 185 LEU A CA 1
ATOM 1476 C C . LEU A 1 185 ? 4.362 2.596 14.987 1.00 82.75 185 LEU A C 1
ATOM 1478 O O . LEU A 1 185 ? 3.291 2.687 15.574 1.00 82.75 185 LEU A O 1
ATOM 1482 N N . LYS A 1 186 ? 5.363 3.464 15.170 1.00 82.56 186 LYS A N 1
ATOM 1483 C CA . LYS A 1 186 ? 5.267 4.597 16.091 1.00 82.56 186 LYS A CA 1
ATOM 1484 C C . LYS A 1 186 ? 4.123 5.537 15.705 1.00 82.56 186 LYS A C 1
ATOM 1486 O O . LYS A 1 186 ? 3.313 5.850 16.556 1.00 82.56 186 LYS A O 1
ATOM 1491 N N . SER A 1 187 ? 4.004 5.904 14.429 1.00 85.81 187 SER A N 1
ATOM 1492 C CA . SER A 1 187 ? 2.921 6.765 13.934 1.00 85.81 187 SER A CA 1
ATOM 1493 C C . SER A 1 187 ? 1.538 6.176 14.209 1.00 85.81 187 SER A C 1
ATOM 1495 O O . SER A 1 187 ? 0.663 6.902 14.659 1.00 85.81 187 SER A O 1
ATOM 1497 N N . ILE A 1 188 ? 1.339 4.870 13.996 1.00 86.81 188 ILE A N 1
ATOM 1498 C CA . ILE A 1 188 ? 0.057 4.210 14.301 1.00 86.81 188 ILE A CA 1
ATOM 1499 C C . ILE A 1 188 ? -0.256 4.282 15.801 1.00 86.81 188 ILE A C 1
ATOM 1501 O O . ILE A 1 188 ? -1.401 4.500 16.187 1.00 86.81 188 ILE A O 1
ATOM 1505 N N . LEU A 1 189 ? 0.754 4.084 16.648 1.00 84.81 189 LEU A N 1
ATOM 1506 C CA . LEU A 1 189 ? 0.579 4.100 18.098 1.00 84.81 189 LEU A CA 1
ATOM 1507 C C . LEU A 1 189 ? 0.338 5.512 18.632 1.00 84.81 189 LEU A C 1
ATOM 1509 O O . LEU A 1 189 ? -0.557 5.682 19.450 1.00 84.81 189 LEU A O 1
ATOM 1513 N N . ASP A 1 190 ? 1.069 6.508 18.132 1.00 83.94 190 ASP A N 1
ATOM 1514 C CA . ASP A 1 190 ? 0.884 7.916 18.490 1.00 83.94 190 ASP A CA 1
ATOM 1515 C C . ASP A 1 190 ? -0.541 8.385 18.109 1.00 83.94 190 ASP A C 1
ATOM 1517 O O . ASP A 1 190 ? -1.222 9.030 18.906 1.00 83.94 190 ASP A O 1
ATOM 1521 N N . GLU A 1 191 ? -1.036 7.999 16.922 1.00 83.06 191 GLU A N 1
ATOM 1522 C CA . GLU A 1 191 ? -2.416 8.270 16.486 1.00 83.06 191 GLU A CA 1
ATOM 1523 C C . GLU A 1 191 ? -3.447 7.605 17.415 1.00 83.06 191 GLU A C 1
ATOM 1525 O O . GLU A 1 191 ? -4.430 8.238 17.804 1.00 83.06 191 GLU A O 1
ATOM 1530 N N . TYR A 1 192 ? -3.208 6.359 17.830 1.00 80.31 192 TYR A N 1
ATOM 1531 C CA . TYR A 1 192 ? -4.095 5.652 18.753 1.00 80.31 192 TYR A CA 1
ATOM 1532 C C . TYR A 1 192 ? -4.118 6.284 20.155 1.00 80.31 192 TYR A C 1
ATOM 1534 O O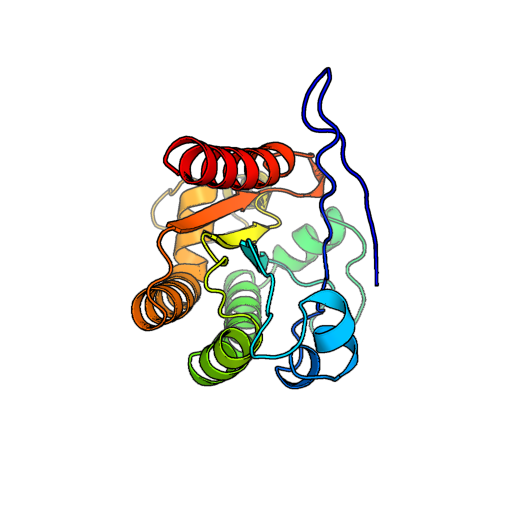 . TYR A 1 192 ? -5.194 6.528 20.698 1.00 80.31 192 TYR A O 1
ATOM 1542 N N . GLU A 1 193 ? -2.951 6.618 20.715 1.00 77.62 193 GLU A N 1
ATOM 1543 C CA . GLU A 1 193 ? -2.828 7.270 22.027 1.00 77.62 193 GLU A CA 1
ATOM 1544 C C . GLU A 1 193 ? -3.519 8.638 22.061 1.00 77.62 193 GLU A C 1
ATOM 1546 O O . GLU A 1 193 ? -4.177 8.983 23.048 1.00 77.62 193 GLU A O 1
ATOM 1551 N N . SER A 1 194 ? -3.408 9.410 20.9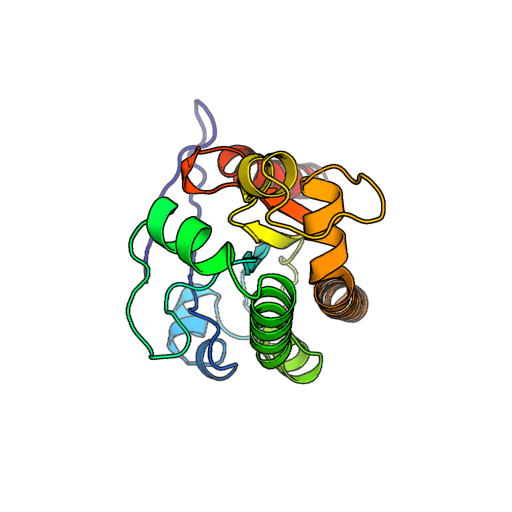75 1.00 74.56 194 SER A N 1
ATOM 1552 C CA . SER A 1 194 ? -4.050 10.722 20.869 1.00 74.56 194 SER A CA 1
ATOM 1553 C C . SER A 1 194 ? -5.577 10.640 20.966 1.00 74.56 194 SER A C 1
ATOM 1555 O O . SER A 1 194 ? -6.209 11.528 21.532 1.00 74.56 194 SER A O 1
ATOM 1557 N N . LEU A 1 195 ? -6.181 9.558 20.471 1.00 67.38 195 LEU A N 1
ATOM 1558 C CA . LEU A 1 195 ? -7.630 9.366 20.505 1.00 67.38 195 LEU A CA 1
ATOM 1559 C C . LEU A 1 195 ? -8.106 8.847 21.860 1.00 67.38 195 LEU A C 1
ATOM 1561 O O . LEU A 1 195 ? -9.136 9.295 22.353 1.00 67.38 195 LEU A O 1
ATOM 1565 N N . THR A 1 196 ? -7.341 7.957 22.495 1.00 64.69 196 THR A N 1
ATOM 1566 C CA . THR A 1 196 ? -7.678 7.440 23.830 1.00 64.69 196 THR A CA 1
ATOM 1567 C C . THR A 1 196 ? -7.448 8.451 24.948 1.00 64.69 196 THR A C 1
ATOM 1569 O O . THR A 1 196 ? -8.037 8.308 26.008 1.00 64.69 196 THR A O 1
ATOM 1572 N N . SER A 1 197 ? -6.593 9.456 24.736 1.00 58.47 197 SER A N 1
ATOM 1573 C CA . SER A 1 197 ? -6.339 10.517 25.727 1.00 58.47 197 SER A CA 1
ATOM 1574 C C . SER A 1 197 ? -7.402 11.624 25.717 1.00 58.47 197 SER A C 1
ATOM 1576 O O . SER A 1 197 ? -7.399 12.472 26.604 1.00 58.47 197 SER A O 1
ATOM 1578 N N . ASN A 1 198 ? -8.278 11.639 24.705 1.00 47.19 198 ASN A N 1
ATOM 1579 C CA . ASN A 1 198 ? -9.360 12.614 24.528 1.00 47.19 198 ASN A CA 1
ATOM 1580 C C . ASN A 1 198 ? -10.754 12.036 24.866 1.00 47.19 198 ASN A C 1
ATOM 1582 O O . ASN A 1 198 ? -11.763 12.697 24.618 1.00 47.19 198 ASN A O 1
ATOM 1586 N N . LEU A 1 199 ? -10.801 10.811 25.401 1.00 41.97 199 LEU A N 1
ATOM 1587 C CA . LEU A 1 199 ? -11.988 10.111 25.908 1.00 41.97 199 LEU A CA 1
ATOM 1588 C C . LEU A 1 199 ? -11.897 9.986 27.431 1.00 41.97 199 LEU A C 1
ATOM 1590 O O . LEU A 1 199 ? -12.965 10.063 28.076 1.00 41.97 199 LEU A O 1
#

pLDDT: mean 78.83, std 13.91, range [36.62, 97.69]

Radius of gyration: 18.04 Å; chains: 1; bounding box: 43×33×52 Å

Foldseek 3Di:
DDFDFDADDDPDGDGDGDDDDPLQDLVSLVDPVVCVPQNDLVRGNDQEAEAEAEQFDQAAPVRHGQPDLVSRLVSCLPPVVVSSVVSLVSSCVRQAQVSLVSNCSRRQDPNHQEYEYEYEPLVCVVVVVVVSDDDVPPDDSVVVSCVSNVVSLVRNVVSCVVSVHNYYYYHYYYVVVVGCPVVVVVVSVVSNVVVVVVD

Secondary structure (DSSP, 8-state):
--------SSS------------S-GGGSSSTTTHHHH--TTS----EEEEEEESS-SB-TTS-B--SHHHHHHHHTSSHHHHHHHHHHHHHHHSSHHHHHHHHHHH--SS--EEEEEEE--TTHHHHHTT-S--TT---HHHHHHHHTHHHHHHHHHHHHHTT-SEEEEEE-BGGGTBTHHHHHHHHHHHHHHHHTT-

Organism: NCBI:txid2530354

Sequence (199 aa):
MLHRKINVKKGEKITVSVIDYRGQKPSMVTRNPIDRFIGTRRNTLVNAAIFIVDIVGRYDENGNPLNTEAQQLSWLSTNTETKIDNRKREHLSYINKGTLEIVFSVICSLNLITVKLVINKCDLDQLLNNQCLPNPTNLKCEEYAKQIFIDIEKEIKTACDQNSIPNFSVEVISANKYQGKNKILKSILDEYESLTSNL